Protein AF-0000000071016100 (afdb_homodimer)

Sequence (254 aa):
MTSHSASSYSYSSKSTTGGGGGGGGLSTYSYGDKDAGNSSKDKVVVKNSDMEDDMKEEATKITQEAFDQFKVEKDIAAYIKKEFDSKFGAAWHCIVGRNFGSYVTHETRNFIYMYVKQVAVLLFKSGMTSHSASSYSYSSKSTTGGGGGGGGLSTYSYGDKDAGNSSKDKVVVKNSDMEDDMKEEATKITQEAFDQFKVEKDIAAYIKKEFDSKFGAAWHCIVGRNFGSYVTHETRNFIYMYVKQVAVLLFKSG

Foldseek 3Di:
DDPDLPPPPPPPPVPPDDDDDDPDDPDDPPPPPPPDPPPPQQAKFWDDFQADPVVVVVLRVQLSVLVVVDDDQSSSQVSSQVVCCVPPNHAKGKGKAQDDDDDDDAPGNFWTWIDRRRMIMTMGGDD/DDPDLPPPPPPPPPPPDDDDDDPDPPDDPPPPPPPDPPPPQQAKFWDDFQADPVVVVVLRVQLSVLVVVDDDQSSSQVSSQVVCCVPPNHAKGKGKAQDDDDDDDADGNFWTWIDRVRMIMTMGGDD

Secondary structure (DSSP, 8-state):
-EEE--------------------------------S----PPEEEEEE-S-HHHHHHHHHHHHHHHHH--SHHHHHHHHHHHHHHHH-S-EEEEEEEEEEEEEEE-TT-EEEEEETTEEEEEEE--/-EEE--------------------------------S----PPEEEEEE---HHHHHHHHHHHHHHHHH--SHHHHHHHHHHHHHHHH-S-EEEEEEEEEEEEEEE-TT-EEEEEETTEEEEEEE--

Solvent-accessible surface area (backbone atoms only — not comparable to full-atom values): 13859 Å² total; per-residue (Å²): 117,42,69,40,63,49,46,53,62,72,74,71,68,81,68,76,82,77,82,68,69,35,59,72,62,83,74,68,84,70,81,62,78,78,71,72,88,69,83,69,74,74,58,74,44,80,76,46,69,56,39,51,69,70,58,45,53,49,51,49,50,46,48,50,52,25,62,74,74,40,84,51,40,31,57,28,12,39,48,43,24,51,53,42,25,70,74,71,45,75,43,34,31,16,39,17,29,69,34,53,12,22,16,35,43,23,35,78,53,33,35,39,33,33,26,46,77,77,34,35,36,39,39,32,27,28,108,118,42,69,40,63,50,48,52,62,72,77,72,69,82,69,79,80,87,82,85,71,53,59,70,42,84,67,67,83,68,81,61,77,77,71,74,87,71,83,68,73,74,59,73,43,79,76,47,68,56,39,50,70,71,59,44,52,49,51,50,52,45,48,50,53,25,61,73,72,39,84,52,41,32,56,28,13,39,50,45,24,52,52,42,25,70,76,72,45,75,43,34,30,17,39,18,30,70,33,50,12,21,17,36,43,23,35,80,54,33,35,39,32,32,26,45,77,77,34,34,37,41,39,34,26,28,108

InterPro domains:
  IPR001372 Dynein light chain, type 1/2 [PF01221] (43-126)
  IPR001372 Dynein light chain, type 1/2 [PTHR11886] (41-126)
  IPR001372 Dynein light chain, type 1/2 [SM01375] (39-126)
  IPR019763 Dynein light chain, type 1/2, conserved site [PS01239] (93-107)
  IPR037177 Dynein light chain superfamily [G3DSA:3.30.740.10] (39-127)
  IPR037177 Dynein light chain superfamily [SSF54648] (40-127)

Organism: Stichopus japonicus (NCBI:txid307972)

pLDDT: mean 74.5, std 31.64, range [17.66, 98.88]

Structure (mmCIF, N/CA/C/O backbone):
data_AF-0000000071016100-model_v1
#
loop_
_entity.id
_entity.type
_entity.pdbx_description
1 polymer 'Dynein light chain'
#
loop_
_atom_site.group_PDB
_atom_site.id
_atom_site.type_symbol
_atom_site.label_atom_id
_atom_site.label_alt_id
_atom_site.label_comp_id
_atom_site.label_asym_id
_atom_site.label_entity_id
_atom_site.label_seq_id
_atom_site.pdbx_PDB_ins_code
_atom_site.Cartn_x
_atom_site.Cartn_y
_atom_site.Cartn_z
_atom_site.occupancy
_atom_site.B_iso_or_equiv
_atom_site.auth_seq_id
_atom_site.auth_comp_id
_atom_site.auth_asym_id
_atom_site.auth_atom_id
_atom_site.pdbx_PDB_model_num
ATOM 1 N N . MET A 1 1 ? 13.195 4.359 -11.727 1 42.44 1 MET A N 1
ATOM 2 C CA . MET A 1 1 ? 12.164 4.367 -10.695 1 42.44 1 MET A CA 1
ATOM 3 C C . MET A 1 1 ? 10.828 4.832 -11.266 1 42.44 1 MET A C 1
ATOM 5 O O . MET A 1 1 ? 10.742 5.902 -11.867 1 42.44 1 MET A O 1
ATOM 9 N N . THR A 1 2 ? 10.008 3.895 -11.828 1 45.25 2 THR A N 1
ATOM 10 C CA . THR A 1 2 ? 8.758 4.277 -12.477 1 45.25 2 THR A CA 1
ATOM 11 C C . THR A 1 2 ? 7.656 4.508 -11.445 1 45.25 2 THR A C 1
ATOM 13 O O . THR A 1 2 ? 7.531 3.746 -10.484 1 45.25 2 THR A O 1
ATOM 16 N N . SER A 1 3 ? 7.352 5.812 -11.211 1 41.34 3 SER A N 1
ATOM 17 C CA . SER A 1 3 ? 6.203 6.105 -10.359 1 41.34 3 SER A CA 1
ATOM 18 C C . SER A 1 3 ? 4.918 5.516 -10.938 1 41.34 3 SER A C 1
ATOM 20 O O . SER A 1 3 ? 4.66 5.641 -12.133 1 41.34 3 SER A O 1
ATOM 22 N N . HIS A 1 4 ? 4.551 4.43 -10.602 1 43.91 4 HIS A N 1
ATOM 23 C CA . HIS A 1 4 ? 3.266 3.908 -11.055 1 43.91 4 HIS A CA 1
ATOM 24 C C . HIS A 1 4 ? 2.168 4.176 -10.031 1 43.91 4 HIS A C 1
ATOM 26 O O . HIS A 1 4 ? 2.369 3.969 -8.836 1 43.91 4 HIS A O 1
ATOM 32 N N . SER A 1 5 ? 1.361 5.102 -10.336 1 37.22 5 SER A N 1
ATOM 33 C CA . SER A 1 5 ? 0.112 5.156 -9.586 1 37.22 5 SER A CA 1
ATOM 34 C C . SER A 1 5 ? -0.667 3.852 -9.711 1 37.22 5 SER A C 1
ATOM 36 O O . SER A 1 5 ? -0.812 3.312 -10.812 1 37.22 5 SER A O 1
ATOM 38 N N . ALA A 1 6 ? -0.312 2.91 -9.109 1 35.72 6 ALA A N 1
ATOM 39 C CA . ALA A 1 6 ? -1.265 1.808 -9.227 1 35.72 6 ALA A CA 1
ATOM 40 C C . ALA A 1 6 ? -2.562 2.127 -8.492 1 35.72 6 ALA A C 1
ATOM 42 O O . ALA A 1 6 ? -2.539 2.617 -7.359 1 35.72 6 ALA A O 1
ATOM 43 N N . SER A 1 7 ? -3.246 2.869 -9.086 1 34.81 7 SER A N 1
ATOM 44 C CA . SER A 1 7 ? -4.574 3.055 -8.508 1 34.81 7 SER A CA 1
ATOM 45 C C . SER A 1 7 ? -5.359 1.747 -8.5 1 34.81 7 SER A C 1
ATOM 47 O O . SER A 1 7 ? -5.395 1.03 -9.5 1 34.81 7 SER A O 1
ATOM 49 N N . SER A 1 8 ? -5.105 0.943 -7.633 1 36.41 8 SER A N 1
ATOM 50 C CA . SER A 1 8 ? -6.176 -0.049 -7.66 1 36.41 8 SER A CA 1
ATOM 51 C C . SER A 1 8 ? -7.527 0.601 -7.941 1 36.41 8 SER A C 1
ATOM 53 O O . SER A 1 8 ? -7.938 1.522 -7.234 1 36.41 8 SER A O 1
ATOM 55 N N . TYR A 1 9 ? -7.719 0.94 -9.156 1 32.5 9 TYR A N 1
ATOM 56 C CA . TYR A 1 9 ? -9.109 1.165 -9.539 1 32.5 9 TYR A CA 1
ATOM 57 C C . TYR A 1 9 ? -10.023 0.108 -8.93 1 32.5 9 TYR A C 1
ATOM 59 O O . TYR A 1 9 ? -9.633 -1.057 -8.805 1 32.5 9 TYR A O 1
ATOM 67 N N . SER A 1 10 ? -10.844 0.344 -7.938 1 33.75 10 SER A N 1
ATOM 68 C CA . SER A 1 10 ? -12.109 -0.382 -7.977 1 33.75 10 SER A CA 1
ATOM 69 C C . SER A 1 10 ? -12.469 -0.788 -9.398 1 33.75 10 SER A C 1
ATOM 71 O O . SER A 1 10 ? -12.531 0.058 -10.297 1 33.75 10 SER A O 1
ATOM 73 N N . TYR A 1 11 ? -12.078 -1.872 -9.898 1 27.34 11 TYR A N 1
ATOM 74 C CA . TYR A 1 11 ? -12.992 -2.359 -10.93 1 27.34 11 TYR A CA 1
ATOM 75 C C . TYR A 1 11 ? -14.43 -1.949 -10.625 1 27.34 11 TYR A C 1
ATOM 77 O O . TYR A 1 11 ? -14.984 -2.338 -9.594 1 27.34 11 TYR A O 1
ATOM 85 N N . SER A 1 12 ? -14.836 -0.785 -10.867 1 25.92 12 SER A N 1
ATOM 86 C CA . SER A 1 12 ? -16.25 -0.594 -11.141 1 25.92 12 SER A CA 1
ATOM 87 C C . SER A 1 12 ? -16.797 -1.689 -12.055 1 25.92 12 SER A C 1
ATOM 89 O O . SER A 1 12 ? -16.453 -1.743 -13.234 1 25.92 12 SER A O 1
ATOM 91 N N . SER A 1 13 ? -16.656 -2.906 -11.781 1 21.19 13 SER A N 1
ATOM 92 C CA . SER A 1 13 ? -17.75 -3.611 -12.445 1 21.19 13 SER A CA 1
ATOM 93 C C . SER A 1 13 ? -19.078 -2.902 -12.219 1 21.19 13 SER A C 1
ATOM 95 O O . SER A 1 13 ? -19.484 -2.67 -11.078 1 21.19 13 SER A O 1
ATOM 97 N N . LYS A 1 14 ? -19.516 -2.129 -13.281 1 24.36 14 LYS A N 1
ATOM 98 C CA . LYS A 1 14 ? -20.938 -1.839 -13.422 1 24.36 14 LYS A CA 1
ATOM 99 C C . LYS A 1 14 ? -21.781 -3.078 -13.141 1 24.36 14 LYS A C 1
ATOM 101 O O . LYS A 1 14 ? -21.812 -4.012 -13.945 1 24.36 14 LYS A O 1
ATOM 106 N N . SER A 1 15 ? -21.766 -3.742 -12.008 1 21.06 15 SER A N 1
ATOM 107 C CA . SER A 1 15 ? -22.938 -4.574 -11.719 1 21.06 15 SER A CA 1
ATOM 108 C C . SER A 1 15 ? -24.234 -3.789 -11.898 1 21.06 15 SER A C 1
ATOM 110 O O . SER A 1 15 ? -24.391 -2.709 -11.328 1 21.06 15 SER A O 1
ATOM 112 N N . THR A 1 16 ? -24.922 -3.945 -13.016 1 20.95 16 THR A N 1
ATOM 113 C CA . THR A 1 16 ? -26.359 -3.674 -13.195 1 20.95 16 THR A CA 1
ATOM 114 C C . THR A 1 16 ? -27.172 -4.316 -12.078 1 20.95 16 THR A C 1
ATOM 116 O O . THR A 1 16 ? -28.391 -4.223 -12.07 1 20.95 16 THR A O 1
ATOM 119 N N . THR A 1 17 ? -26.656 -5.324 -11.305 1 19.14 17 THR A N 1
ATOM 120 C CA . THR A 1 17 ? -27.797 -6.039 -10.742 1 19.14 17 THR A CA 1
ATOM 121 C C . THR A 1 17 ? -28.562 -5.152 -9.766 1 19.14 17 THR A C 1
ATOM 123 O O . THR A 1 17 ? -28 -4.223 -9.188 1 19.14 17 THR A O 1
ATOM 126 N N . GLY A 1 18 ? -29.953 -5.133 -9.82 1 17.88 18 GLY A N 1
ATOM 127 C CA . GLY A 1 18 ? -31.172 -4.688 -9.172 1 17.88 18 GLY A CA 1
ATOM 128 C C . GLY A 1 18 ? -31.172 -4.922 -7.668 1 17.88 18 GLY A C 1
ATOM 129 O O . GLY A 1 18 ? -31.469 -4.016 -6.891 1 17.88 18 GLY A O 1
ATOM 130 N N . GLY A 1 19 ? -31.438 -6.184 -7.199 1 17.73 19 GLY A N 1
ATOM 131 C CA . GLY A 1 19 ? -32.469 -6.336 -6.176 1 17.73 19 GLY A CA 1
ATOM 132 C C . GLY A 1 19 ? -31.984 -5.938 -4.793 1 17.73 19 GLY A C 1
ATOM 133 O O . GLY A 1 19 ? -30.797 -5.777 -4.562 1 17.73 19 GLY A O 1
ATOM 134 N N . GLY A 1 20 ? -32.875 -5.863 -3.668 1 18.66 20 GLY A N 1
ATOM 135 C CA . GLY A 1 20 ? -33.344 -5.262 -2.432 1 18.66 20 GLY A CA 1
ATOM 136 C C . GLY A 1 20 ? -32.594 -5.754 -1.204 1 18.66 20 GLY A C 1
ATOM 137 O O . GLY A 1 20 ? -32.719 -5.176 -0.123 1 18.66 20 GLY A O 1
ATOM 138 N N . GLY A 1 21 ? -32.156 -7 -1.12 1 18.39 21 GLY A N 1
ATOM 139 C CA . GLY A 1 21 ? -32.5 -7.457 0.222 1 18.39 21 GLY A CA 1
ATOM 140 C C . GLY A 1 21 ? -31.609 -6.84 1.291 1 18.39 21 GLY A C 1
ATOM 141 O O . GLY A 1 21 ? -30.547 -6.312 0.99 1 18.39 21 GLY A O 1
ATOM 142 N N . GLY A 1 22 ? -32.062 -6.59 2.553 1 19.23 22 GLY A N 1
ATOM 143 C CA . GLY A 1 22 ? -31.969 -5.906 3.834 1 19.23 22 GLY A CA 1
ATOM 144 C C . GLY A 1 22 ? -30.766 -6.355 4.656 1 19.23 22 GLY A C 1
ATOM 145 O O . GLY A 1 22 ? -30.656 -6.023 5.84 1 19.23 22 GLY A O 1
ATOM 146 N N . GLY A 1 23 ? -29.906 -7.238 4.125 1 19.22 23 GLY A N 1
ATOM 147 C CA . GLY A 1 23 ? -29.188 -7.871 5.215 1 19.22 23 GLY A CA 1
ATOM 148 C C . GLY A 1 23 ? -28.422 -6.883 6.07 1 19.22 23 GLY A C 1
ATOM 149 O O . GLY A 1 23 ? -28.172 -5.75 5.656 1 19.22 23 GLY A O 1
ATOM 150 N N . GLY A 1 24 ? -28.406 -7.18 7.371 1 19.2 24 GLY A N 1
ATOM 151 C CA . GLY A 1 24 ? -27.969 -6.512 8.586 1 19.2 24 GLY A CA 1
ATOM 152 C C . GLY A 1 24 ? -26.516 -6.094 8.555 1 19.2 24 GLY A C 1
ATOM 153 O O . GLY A 1 24 ? -25.641 -6.891 8.211 1 19.2 24 GLY A O 1
ATOM 154 N N . GLY A 1 25 ? -26.266 -4.941 8.039 1 20.44 25 GLY A N 1
ATOM 155 C CA . GLY A 1 25 ? -25.188 -4.023 7.695 1 20.44 25 GLY A CA 1
ATOM 156 C C . GLY A 1 25 ? -24.156 -3.861 8.805 1 20.44 25 GLY A C 1
ATOM 157 O O . GLY A 1 25 ? -24.531 -3.736 9.977 1 20.44 25 GLY A O 1
ATOM 158 N N . LEU A 1 26 ? -23.094 -4.66 8.789 1 21.66 26 LEU A N 1
ATOM 159 C CA . LEU A 1 26 ? -21.922 -4.391 9.633 1 21.66 26 LEU A CA 1
ATOM 160 C C . LEU A 1 26 ? -21.734 -2.891 9.82 1 21.66 26 LEU A C 1
ATOM 162 O O . LEU A 1 26 ? -21.562 -2.154 8.844 1 21.66 26 LEU A O 1
ATOM 166 N N . SER A 1 27 ? -22.391 -2.258 10.797 1 20.7 27 SER A N 1
ATOM 167 C CA . SER A 1 27 ? -22.641 -0.877 11.203 1 20.7 27 SER A CA 1
ATOM 168 C C . SER A 1 27 ? -21.344 -0.06 11.18 1 20.7 27 SER A C 1
ATOM 170 O O . SER A 1 27 ? -20.328 -0.489 11.719 1 20.7 27 SER A O 1
ATOM 172 N N . THR A 1 28 ? -20.891 0.589 10.133 1 24.36 28 THR A N 1
ATOM 173 C CA . THR A 1 28 ? -20.156 1.838 10.016 1 24.36 28 THR A CA 1
ATOM 174 C C . THR A 1 28 ? -20.406 2.74 11.219 1 24.36 28 THR A C 1
ATOM 176 O O . THR A 1 28 ? -21.516 2.771 11.75 1 24.36 28 THR A O 1
ATOM 179 N N . TYR A 1 29 ? -19.375 2.855 12.195 1 24.38 29 TYR A N 1
ATOM 180 C CA . TYR A 1 29 ? -19.453 3.805 13.297 1 24.38 29 TYR A CA 1
ATOM 181 C C . TYR A 1 29 ? -20.172 5.082 12.875 1 24.38 29 TYR A C 1
ATOM 183 O O . TYR A 1 29 ? -19.859 5.656 11.828 1 24.38 29 TYR A O 1
ATOM 191 N N . SER A 1 30 ? -21.453 5.031 12.891 1 24.28 30 SER A N 1
ATOM 192 C CA . SER A 1 30 ? -22.25 6.246 12.844 1 24.28 30 SER A CA 1
ATOM 193 C C . SER A 1 30 ? -21.719 7.305 13.805 1 24.28 30 SER A C 1
ATOM 195 O O . SER A 1 30 ? -21.734 7.105 15.023 1 24.28 30 SER A O 1
ATOM 197 N N . TYR A 1 31 ? -20.656 8.023 13.43 1 25.69 31 TYR A N 1
ATOM 198 C CA . TYR A 1 31 ? -20.328 9.289 14.062 1 25.69 31 TYR A CA 1
ATOM 199 C C . TYR A 1 31 ? -21.594 10.117 14.312 1 25.69 31 TYR A C 1
ATOM 201 O O . TYR A 1 31 ? -22.219 10.617 13.367 1 25.69 31 TYR A O 1
ATOM 209 N N . GLY A 1 32 ? -22.531 9.594 15.148 1 26.09 32 GLY A N 1
ATOM 210 C CA . GLY A 1 32 ? -23.703 10.344 15.602 1 26.09 32 GLY A CA 1
ATOM 211 C C . GLY A 1 32 ? -23.375 11.773 15.992 1 26.09 32 GLY A C 1
ATOM 212 O O . GLY A 1 32 ? -24.25 12.5 16.469 1 26.09 32 GLY A O 1
ATOM 213 N N . ASP A 1 33 ? -22.266 12.039 16.594 1 26.08 33 ASP A N 1
ATOM 214 C CA . ASP A 1 33 ? -22.453 13.297 17.312 1 26.08 33 ASP A CA 1
ATOM 215 C C . ASP A 1 33 ? -22.891 14.414 16.359 1 26.08 33 ASP A C 1
ATOM 217 O O . ASP A 1 33 ? -22.297 14.594 15.297 1 26.08 33 ASP A O 1
ATOM 221 N N . LYS A 1 34 ? -24.172 14.828 16.391 1 28.14 34 LYS A N 1
ATOM 222 C CA . LYS A 1 34 ? -24.812 16.031 15.883 1 28.14 34 LYS A CA 1
ATOM 223 C C . LYS A 1 34 ? -23.938 17.266 16.078 1 28.14 34 LYS A C 1
ATOM 225 O O . LYS A 1 34 ? -24.156 18.047 17 1 28.14 34 LYS A O 1
ATOM 230 N N . ASP A 1 35 ? -22.609 17.234 16.406 1 29 35 ASP A N 1
ATOM 231 C CA . ASP A 1 35 ? -22.047 18.531 16.75 1 29 35 ASP A CA 1
ATOM 232 C C . ASP A 1 35 ? -22.406 19.578 15.695 1 29 35 ASP A C 1
ATOM 234 O O . ASP A 1 35 ? -22.578 19.25 14.523 1 29 35 ASP A O 1
ATOM 238 N N . ALA A 1 36 ? -22.906 20.781 16.016 1 31.8 36 ALA A N 1
ATOM 239 C CA . ALA A 1 36 ? -23.172 22.078 15.398 1 31.8 36 ALA A CA 1
ATOM 240 C C . ALA A 1 36 ? -22.297 22.281 14.156 1 31.8 36 ALA A C 1
ATOM 242 O O . ALA A 1 36 ? -21.25 21.656 14.016 1 31.8 36 ALA A O 1
ATOM 243 N N . GLY A 1 37 ? -22.766 23 12.992 1 35.97 37 GLY A N 1
ATOM 244 C CA . GLY A 1 37 ? -22.359 23.391 11.656 1 35.97 37 GLY A CA 1
ATOM 245 C C . GLY A 1 37 ? -20.922 23.859 11.578 1 35.97 37 GLY A C 1
ATOM 246 O O . GLY A 1 37 ? -20.531 24.547 10.625 1 35.97 37 GLY A O 1
ATOM 247 N N . ASN A 1 38 ? -20.188 24.109 12.664 1 37.66 38 ASN A N 1
ATOM 248 C CA . ASN A 1 38 ? -18.797 24.562 12.523 1 37.66 38 ASN A CA 1
ATOM 249 C C . ASN A 1 38 ? -17.969 23.578 11.734 1 37.66 38 ASN A C 1
ATOM 251 O O . ASN A 1 38 ? -17.875 22.406 12.102 1 37.66 38 ASN A O 1
ATOM 255 N N . SER A 1 39 ? -17.828 23.594 10.352 1 45.28 39 SER A N 1
ATOM 256 C CA . SER A 1 39 ? -17.125 22.797 9.352 1 45.28 39 SER A CA 1
ATOM 257 C C . SER A 1 39 ? -15.883 22.141 9.938 1 45.28 39 SER A C 1
ATOM 259 O O . SER A 1 39 ? -14.773 22.656 9.773 1 45.28 39 SER A O 1
ATOM 261 N N . SER A 1 40 ? -15.703 21.75 11.141 1 56.88 40 SER A N 1
ATOM 262 C CA . SER A 1 40 ? -14.531 21.203 11.82 1 56.88 40 SER A CA 1
ATOM 263 C C . SER A 1 40 ? -13.891 20.078 11.008 1 56.88 40 SER A C 1
ATOM 265 O O . SER A 1 40 ? -14.57 19.156 10.578 1 56.88 40 SER A O 1
ATOM 267 N N . LYS A 1 41 ? -12.781 20.453 10.297 1 78 41 LYS A N 1
ATOM 268 C CA . LYS A 1 41 ? -11.969 19.547 9.508 1 78 41 LYS A CA 1
ATOM 269 C C . LYS A 1 41 ? -11.758 18.219 10.242 1 78 41 LYS A C 1
ATOM 271 O O . LYS A 1 41 ? -11.586 18.203 11.461 1 78 41 LYS A O 1
ATOM 276 N N . ASP A 1 42 ? -12.141 17.141 9.602 1 90.25 42 ASP A N 1
ATOM 277 C CA . ASP A 1 42 ? -11.914 15.812 10.172 1 90.25 42 ASP A CA 1
ATOM 278 C C . ASP A 1 42 ? -10.484 15.672 10.688 1 90.25 42 ASP A C 1
ATOM 280 O O . ASP A 1 42 ? -9.531 16 9.984 1 90.25 42 ASP A O 1
ATOM 284 N N . LYS A 1 43 ? -10.367 15.367 11.891 1 95.81 43 LYS A N 1
ATOM 285 C CA . LYS A 1 43 ? -9.07 15.289 12.555 1 95.81 43 LYS A CA 1
ATOM 286 C C . LYS A 1 43 ? -8.25 14.117 12.023 1 95.81 43 LYS A C 1
ATOM 288 O O . LYS A 1 43 ? -8.789 13.039 11.766 1 95.81 43 LYS A O 1
ATOM 293 N N . VAL A 1 44 ? -6.938 14.328 11.891 1 98.12 44 VAL A N 1
ATOM 294 C CA . VAL A 1 44 ? -5.988 13.266 11.562 1 98.12 44 VAL A CA 1
ATOM 295 C C . VAL A 1 44 ? -5.504 12.594 12.844 1 98.12 44 VAL A C 1
ATOM 297 O O . VAL A 1 44 ? -5.07 13.266 13.781 1 98.12 44 VAL A O 1
ATOM 300 N N . VAL A 1 45 ? -5.637 11.312 12.922 1 97.31 45 VAL A N 1
ATOM 301 C CA . VAL A 1 45 ? -5.188 10.539 14.078 1 97.31 45 VAL A CA 1
ATOM 302 C C . VAL A 1 45 ? -4.016 9.648 13.68 1 97.31 45 VAL A C 1
ATOM 304 O O . VAL A 1 45 ? -4.152 8.781 12.812 1 97.31 45 VAL A O 1
ATOM 307 N N . VAL A 1 46 ? -2.908 9.805 14.367 1 96.88 46 VAL A N 1
ATOM 308 C CA . VAL A 1 46 ? -1.741 8.977 14.094 1 96.88 46 VAL A CA 1
ATOM 309 C C . VAL A 1 46 ? -1.812 7.699 14.93 1 96.88 46 VAL A C 1
ATOM 311 O O . VAL A 1 46 ? -1.847 7.75 16.156 1 96.88 46 VAL A O 1
ATOM 314 N N . LYS A 1 47 ? -1.827 6.613 14.219 1 95.69 47 LYS A N 1
ATOM 315 C CA . LYS A 1 47 ? -1.907 5.328 14.906 1 95.69 47 LYS A CA 1
ATOM 316 C C . LYS A 1 47 ? -0.517 4.75 15.164 1 95.69 47 LYS A C 1
ATOM 318 O O . LYS A 1 47 ? -0.284 4.102 16.188 1 95.69 47 LYS A O 1
ATOM 323 N N . ASN A 1 48 ? 0.404 4.824 14.25 1 93.94 48 ASN A N 1
ATOM 324 C CA . ASN A 1 48 ? 1.778 4.34 14.328 1 93.94 48 ASN A CA 1
ATOM 325 C C . ASN A 1 48 ? 2.721 5.191 13.477 1 93.94 48 ASN A C 1
ATOM 327 O O . ASN A 1 48 ? 2.367 5.598 12.367 1 93.94 48 ASN A O 1
ATOM 331 N N . SER A 1 49 ? 3.924 5.488 14.078 1 96 49 SER A N 1
ATOM 332 C CA . SER A 1 49 ? 4.926 6.254 13.344 1 96 49 SER A CA 1
ATOM 333 C C . SER A 1 49 ? 6.32 6.047 13.93 1 96 49 SER A C 1
ATOM 335 O O . SER A 1 49 ? 6.473 5.898 15.148 1 96 49 SER A O 1
ATOM 337 N N . ASP A 1 50 ? 7.32 6.008 13.047 1 93.19 50 ASP A N 1
ATOM 338 C CA . ASP A 1 50 ? 8.688 6.148 13.547 1 93.19 50 ASP A CA 1
ATOM 339 C C . ASP A 1 50 ? 9.336 7.426 13.016 1 93.19 50 ASP A C 1
ATOM 341 O O . ASP A 1 50 ? 10.562 7.57 13.062 1 93.19 50 ASP A O 1
ATOM 345 N N . MET A 1 51 ? 8.469 8.344 12.516 1 96.56 51 MET A N 1
ATOM 346 C CA . MET A 1 51 ? 8.938 9.633 12.016 1 96.56 51 MET A CA 1
ATOM 347 C C . MET A 1 51 ? 9.352 10.547 13.172 1 96.56 51 MET A C 1
ATOM 349 O O . MET A 1 51 ? 8.797 10.461 14.266 1 96.56 51 MET A O 1
ATOM 353 N N . GLU A 1 52 ? 10.273 11.352 12.891 1 97.69 52 GLU A N 1
ATOM 354 C CA . GLU A 1 52 ? 10.555 12.43 13.836 1 97.69 52 GLU A CA 1
ATOM 355 C C . GLU A 1 52 ? 9.422 13.445 13.867 1 97.69 52 GLU A C 1
ATOM 357 O O . GLU A 1 52 ? 8.633 13.531 12.93 1 97.69 52 GLU A O 1
ATOM 362 N N . ASP A 1 53 ? 9.391 14.289 14.906 1 97.38 53 ASP A N 1
ATOM 363 C CA . ASP A 1 53 ? 8.258 15.156 15.188 1 97.38 53 ASP A CA 1
ATOM 364 C C . ASP A 1 53 ? 8.008 16.125 14.031 1 97.38 53 ASP A C 1
ATOM 366 O O . ASP A 1 53 ? 6.859 16.359 13.641 1 97.38 53 ASP A O 1
ATOM 370 N N . ASP A 1 54 ? 8.992 16.703 13.547 1 97.75 54 ASP A N 1
ATOM 371 C CA . ASP A 1 54 ? 8.82 17.672 12.477 1 97.75 54 ASP A CA 1
ATOM 372 C C . ASP A 1 54 ? 8.195 17.031 11.242 1 97.75 54 ASP A C 1
ATOM 374 O O . ASP A 1 54 ? 7.293 17.594 10.625 1 97.75 54 ASP A O 1
ATOM 378 N N . MET A 1 55 ? 8.703 15.867 10.836 1 98.44 55 MET A N 1
ATOM 379 C CA . MET A 1 55 ? 8.164 15.172 9.672 1 98.44 55 MET A CA 1
ATOM 380 C C . MET A 1 55 ? 6.734 14.703 9.938 1 98.44 55 MET A C 1
ATOM 382 O O . MET A 1 55 ? 5.879 14.766 9.055 1 98.44 55 MET A O 1
ATOM 386 N N . LYS A 1 56 ? 6.512 14.289 11.109 1 98.31 56 LYS A N 1
ATOM 387 C CA . LYS A 1 56 ? 5.18 13.844 11.516 1 98.31 56 LYS A CA 1
ATOM 388 C C . LYS A 1 56 ? 4.172 14.984 11.414 1 98.31 56 LYS A C 1
ATOM 390 O O . LYS A 1 56 ? 3.049 14.789 10.945 1 98.31 56 LYS A O 1
ATOM 395 N N . GLU A 1 57 ? 4.543 16.109 11.883 1 98.5 57 GLU A N 1
ATOM 396 C CA . GLU A 1 57 ? 3.676 17.281 11.789 1 98.5 57 GLU A CA 1
ATOM 397 C C . GLU A 1 57 ? 3.369 17.625 10.328 1 98.5 57 GLU A C 1
ATOM 399 O O . GLU A 1 57 ? 2.229 17.953 9.992 1 98.5 57 GLU A O 1
ATOM 404 N N . GLU A 1 58 ? 4.418 17.562 9.523 1 98.69 58 GLU A N 1
ATOM 405 C CA . GLU A 1 58 ? 4.211 17.812 8.102 1 98.69 58 GLU A CA 1
ATOM 406 C C . GLU A 1 58 ? 3.289 16.766 7.484 1 98.69 58 GLU A C 1
ATOM 408 O O . GLU A 1 58 ? 2.428 17.094 6.668 1 98.69 58 GLU A O 1
ATOM 413 N N . ALA A 1 59 ? 3.439 15.492 7.836 1 98.81 59 ALA A N 1
ATOM 414 C CA . ALA A 1 59 ? 2.582 14.43 7.328 1 98.81 59 ALA A CA 1
ATOM 415 C C . ALA A 1 59 ? 1.12 14.68 7.691 1 98.81 59 ALA A C 1
ATOM 417 O O . ALA A 1 59 ? 0.229 14.508 6.855 1 98.81 59 ALA A O 1
ATOM 418 N N . THR A 1 60 ? 0.917 15.07 8.891 1 98.75 60 THR A N 1
ATOM 419 C CA . THR A 1 60 ? -0.436 15.344 9.359 1 98.75 60 THR A CA 1
ATOM 420 C C . THR A 1 60 ? -1.047 16.516 8.609 1 98.75 60 THR A C 1
ATOM 422 O O . THR A 1 60 ? -2.195 16.453 8.164 1 98.75 60 THR A O 1
ATOM 425 N N . LYS A 1 61 ? -0.291 17.516 8.453 1 98.56 61 LYS A N 1
ATOM 426 C CA . LYS A 1 61 ? -0.765 18.703 7.738 1 98.56 61 LYS A CA 1
ATOM 427 C C . LYS A 1 61 ? -1.091 18.375 6.285 1 98.56 61 LYS A C 1
ATOM 429 O O . LYS A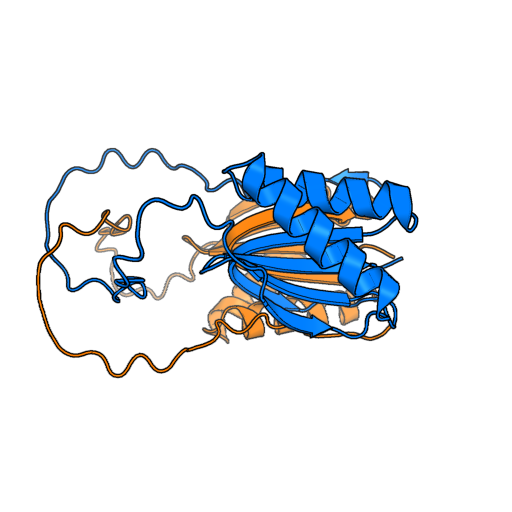 1 61 ? -2.156 18.734 5.785 1 98.56 61 LYS A O 1
ATOM 434 N N . ILE A 1 62 ? -0.218 17.719 5.605 1 98.81 62 ILE A N 1
ATOM 435 C CA . ILE A 1 62 ? -0.38 17.391 4.191 1 98.81 62 ILE A CA 1
ATOM 436 C C . ILE A 1 62 ? -1.566 16.453 4.016 1 98.81 62 ILE A C 1
ATOM 438 O O . ILE A 1 62 ? -2.309 16.547 3.037 1 98.81 62 ILE A O 1
ATOM 442 N N . THR A 1 63 ? -1.739 15.555 4.934 1 98.81 63 THR A N 1
ATOM 443 C CA . THR A 1 63 ? -2.889 14.656 4.898 1 98.81 63 THR A CA 1
ATOM 444 C C . THR A 1 63 ? -4.191 15.438 5.027 1 98.81 63 THR A C 1
ATOM 446 O O . THR A 1 63 ? -5.141 15.203 4.281 1 98.81 63 THR A O 1
ATOM 449 N N . GLN A 1 64 ? -4.211 16.375 5.957 1 98.69 64 GLN A N 1
ATOM 450 C CA . GLN A 1 64 ? -5.402 17.203 6.109 1 98.69 64 GLN A CA 1
ATOM 451 C C . GLN A 1 64 ? -5.711 17.953 4.824 1 98.69 64 GLN A C 1
ATOM 453 O O . GLN A 1 64 ? -6.867 18.016 4.391 1 98.69 64 GLN A O 1
ATOM 458 N N . GLU A 1 65 ? -4.711 18.5 4.234 1 98.62 65 GLU A N 1
ATOM 459 C CA . GLU A 1 65 ? -4.871 19.219 2.975 1 98.62 65 GLU A CA 1
ATOM 460 C C . GLU A 1 65 ? -5.418 18.312 1.881 1 98.62 65 GLU A C 1
ATOM 462 O O . GLU A 1 65 ? -6.285 18.703 1.105 1 98.62 65 GLU A O 1
ATOM 467 N N . ALA A 1 66 ? -4.926 17.156 1.803 1 98.62 66 ALA A N 1
ATOM 468 C CA . ALA A 1 66 ? -5.355 16.203 0.783 1 98.62 66 ALA A CA 1
ATOM 469 C C . ALA A 1 66 ? -6.84 15.883 0.926 1 98.62 66 ALA A C 1
ATOM 471 O O . ALA A 1 66 ? -7.578 15.875 -0.061 1 98.62 66 ALA A O 1
ATO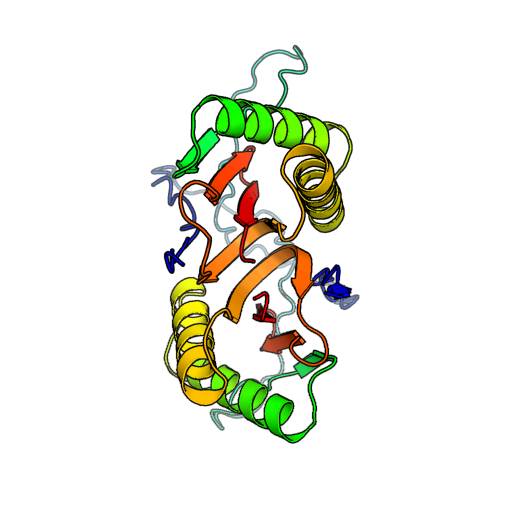M 472 N N . PHE A 1 67 ? -7.258 15.609 2.131 1 97.94 67 PHE A N 1
ATOM 473 C CA . PHE A 1 67 ? -8.641 15.227 2.371 1 97.94 67 PHE A CA 1
ATOM 474 C C . PHE A 1 67 ? -9.57 16.422 2.15 1 97.94 67 PHE A C 1
ATOM 476 O O . PHE A 1 67 ? -10.758 16.234 1.868 1 97.94 67 PHE A O 1
ATOM 483 N N . ASP A 1 68 ? -9.062 17.641 2.277 1 97.69 68 ASP A N 1
ATOM 484 C CA . ASP A 1 68 ? -9.852 18.828 1.993 1 97.69 68 ASP A CA 1
ATOM 485 C C . ASP A 1 68 ? -10.023 19.031 0.489 1 97.69 68 ASP A C 1
ATOM 487 O O . ASP A 1 68 ? -11.039 19.578 0.039 1 97.69 68 ASP A O 1
ATOM 491 N N . GLN A 1 69 ? -9.094 18.562 -0.231 1 98.06 69 GLN A N 1
ATOM 492 C CA . GLN A 1 69 ? -9.047 18.891 -1.651 1 98.06 69 GLN A CA 1
ATOM 493 C C . GLN A 1 69 ? -9.609 17.75 -2.5 1 98.06 69 GLN A C 1
ATOM 495 O O . GLN A 1 69 ? -10.117 17.984 -3.6 1 98.06 69 GLN A O 1
ATOM 500 N N . PHE A 1 70 ? -9.516 16.516 -2.031 1 97.44 70 PHE A N 1
ATOM 501 C CA . PHE A 1 70 ? -9.859 15.375 -2.871 1 97.44 70 PHE A CA 1
ATOM 502 C C . PHE A 1 70 ? -10.82 14.445 -2.15 1 97.44 70 PHE A C 1
ATOM 504 O O . PHE A 1 70 ? -10.82 14.367 -0.919 1 97.44 70 PHE A O 1
ATOM 511 N N . LYS A 1 71 ? -11.547 13.656 -2.934 1 95.75 71 LYS A N 1
ATOM 512 C CA . LYS A 1 71 ? -12.508 12.695 -2.379 1 95.75 71 LYS A CA 1
ATOM 513 C C . LYS A 1 71 ? -12.078 11.258 -2.674 1 95.75 71 LYS A C 1
ATOM 515 O O . LYS A 1 71 ? -12.281 10.367 -1.85 1 95.75 71 LYS A O 1
ATOM 520 N N . VAL A 1 72 ? -11.531 11.117 -3.785 1 95.06 72 VAL A N 1
ATOM 521 C CA . VAL A 1 72 ? -11.172 9.781 -4.238 1 95.06 72 VAL A CA 1
ATOM 522 C C . VAL A 1 72 ? -9.844 9.359 -3.605 1 95.06 72 VAL A C 1
ATOM 524 O O . VAL A 1 72 ? -8.875 10.117 -3.631 1 95.06 72 VAL A O 1
ATOM 527 N N . GLU A 1 73 ? -9.836 8.188 -3.074 1 94.81 73 GLU A N 1
ATOM 528 C CA . GLU A 1 73 ? -8.688 7.695 -2.309 1 94.81 73 GLU A CA 1
ATOM 529 C C . GLU A 1 73 ? -7.41 7.75 -3.135 1 94.81 73 GLU A C 1
ATOM 531 O O . GLU A 1 73 ? -6.363 8.18 -2.643 1 94.81 73 GLU A O 1
ATOM 536 N N . LYS A 1 74 ? -7.414 7.402 -4.379 1 96.44 74 LYS A N 1
ATOM 537 C CA . LYS A 1 74 ? -6.219 7.406 -5.219 1 96.44 74 LYS A CA 1
ATOM 538 C C . LYS A 1 74 ? -5.664 8.82 -5.379 1 96.44 74 LYS A C 1
ATOM 540 O O . LYS A 1 74 ? -4.449 9.016 -5.414 1 96.44 74 LYS A O 1
ATOM 545 N N . ASP A 1 75 ? -6.508 9.742 -5.469 1 96.62 75 ASP A N 1
ATOM 546 C CA . ASP A 1 75 ? -6.078 11.133 -5.625 1 96.62 75 ASP A CA 1
ATOM 547 C C . ASP A 1 75 ? -5.484 11.672 -4.328 1 96.62 75 ASP A C 1
ATOM 549 O O . ASP A 1 75 ? -4.527 12.445 -4.352 1 96.62 75 ASP A O 1
ATOM 553 N N . ILE A 1 76 ? -6.082 11.273 -3.262 1 97.88 76 ILE A N 1
ATOM 554 C CA . ILE A 1 76 ? -5.531 11.641 -1.96 1 97.88 76 ILE A CA 1
ATOM 555 C C . ILE A 1 76 ? -4.125 11.07 -1.814 1 97.88 76 ILE A C 1
ATOM 557 O O . ILE A 1 76 ? -3.189 11.781 -1.452 1 97.88 76 ILE A O 1
ATOM 561 N N . ALA A 1 77 ? -4.016 9.844 -2.154 1 97.38 77 ALA A N 1
ATOM 562 C CA . ALA A 1 77 ? -2.717 9.172 -2.082 1 97.38 77 ALA A CA 1
ATOM 563 C C . ALA A 1 77 ? -1.696 9.867 -2.982 1 97.38 77 ALA A C 1
ATOM 565 O O . ALA A 1 77 ? -0.549 10.078 -2.582 1 97.38 77 ALA A O 1
ATOM 566 N N . ALA A 1 78 ? -2.127 10.242 -4.133 1 96.88 78 ALA A N 1
ATOM 567 C CA . ALA A 1 78 ? -1.232 10.891 -5.09 1 96.88 78 ALA A CA 1
ATOM 568 C C . ALA A 1 78 ? -0.726 12.227 -4.547 1 96.88 78 ALA A C 1
ATOM 570 O O . ALA A 1 78 ? 0.468 12.523 -4.633 1 96.88 78 ALA A O 1
ATOM 571 N N . TYR A 1 79 ? -1.582 12.953 -4.008 1 97.94 79 TYR A N 1
ATOM 572 C CA . TYR A 1 79 ? -1.207 14.258 -3.482 1 97.94 79 TYR A CA 1
ATOM 573 C C . TYR A 1 79 ? -0.185 14.125 -2.359 1 97.94 79 TYR A C 1
ATOM 575 O O . TYR A 1 79 ? 0.851 14.797 -2.371 1 97.94 79 TYR A O 1
ATOM 583 N N . ILE A 1 80 ? -0.467 13.234 -1.407 1 98.5 80 ILE A N 1
ATOM 584 C CA . ILE A 1 80 ? 0.403 13.055 -0.249 1 98.5 80 ILE A CA 1
ATOM 585 C C . ILE A 1 80 ? 1.774 12.562 -0.705 1 98.5 80 ILE A C 1
ATOM 587 O O . ILE A 1 80 ? 2.803 13.094 -0.278 1 98.5 80 ILE A O 1
ATOM 591 N N . LYS A 1 81 ? 1.713 11.602 -1.507 1 96.88 81 LYS A N 1
ATOM 592 C CA . LYS A 1 81 ? 2.963 11.023 -1.988 1 96.88 81 LYS A CA 1
ATOM 593 C C . LYS A 1 81 ? 3.805 12.062 -2.725 1 96.88 81 LYS A C 1
ATOM 595 O O . LYS A 1 81 ? 5.016 12.148 -2.51 1 96.88 81 LYS A O 1
ATOM 600 N N . LYS A 1 82 ? 3.258 12.828 -3.588 1 97.44 82 LYS A N 1
ATOM 601 C CA . LYS A 1 82 ? 3.975 13.828 -4.371 1 97.44 82 LYS A CA 1
ATOM 602 C C . LYS A 1 82 ? 4.531 14.93 -3.479 1 97.44 82 LYS A C 1
ATOM 604 O O . LYS A 1 82 ? 5.66 15.383 -3.67 1 97.44 82 LYS A O 1
ATOM 609 N N . GLU A 1 83 ? 3.742 15.375 -2.535 1 98.62 83 GLU A N 1
ATOM 610 C CA . GLU A 1 83 ? 4.23 16.375 -1.596 1 98.62 83 GLU A CA 1
ATOM 611 C C . GLU A 1 83 ? 5.445 15.875 -0.826 1 98.62 83 GLU A C 1
ATOM 613 O O . GLU A 1 83 ? 6.422 16.609 -0.645 1 98.62 83 GLU A O 1
ATOM 618 N N . PHE A 1 84 ? 5.402 14.641 -0.432 1 98.25 84 PHE A N 1
ATOM 619 C CA . PHE A 1 84 ? 6.512 14.109 0.349 1 98.25 84 PHE A CA 1
ATOM 620 C C . PHE A 1 84 ? 7.73 13.867 -0.534 1 98.25 84 PHE A C 1
ATOM 622 O O . PHE A 1 84 ? 8.867 14.062 -0.099 1 98.25 84 PHE A O 1
ATOM 629 N N . ASP A 1 85 ? 7.465 13.438 -1.688 1 96.31 85 ASP A N 1
ATOM 630 C CA . ASP A 1 85 ? 8.586 13.359 -2.615 1 96.31 85 ASP A CA 1
ATOM 631 C C . ASP A 1 85 ? 9.266 14.727 -2.77 1 96.31 85 ASP A C 1
ATOM 633 O O . ASP A 1 85 ? 10.492 14.812 -2.801 1 96.31 85 ASP A O 1
ATOM 637 N N . SER A 1 86 ? 8.492 15.68 -2.879 1 98 86 SER A N 1
ATOM 638 C CA . SER A 1 86 ? 9.008 17.031 -3.111 1 98 86 SER A CA 1
ATOM 639 C C . SER A 1 86 ? 9.727 17.562 -1.882 1 98 86 SER A C 1
ATOM 641 O O . SER A 1 86 ? 10.812 18.141 -1.996 1 98 86 SER A O 1
ATOM 643 N N . LYS A 1 87 ? 9.266 17.312 -0.721 1 98 87 LYS A N 1
ATOM 644 C CA . LYS A 1 87 ? 9.766 17.938 0.498 1 98 87 LYS A CA 1
ATOM 645 C C . LYS A 1 87 ? 10.875 17.094 1.134 1 98 87 LYS A C 1
ATOM 647 O O . LYS A 1 87 ? 11.789 17.641 1.759 1 98 87 LYS A O 1
ATOM 652 N N . PHE A 1 88 ? 10.75 15.805 1 1 96.88 88 PHE A N 1
ATOM 653 C CA . PHE A 1 88 ? 11.641 14.953 1.779 1 96.88 88 PHE A CA 1
ATOM 654 C C . PHE A 1 88 ? 12.406 14 0.872 1 96.88 88 PHE A C 1
ATOM 656 O O . PHE A 1 88 ? 12.953 12.992 1.338 1 96.88 88 PHE A O 1
ATOM 663 N N . GLY A 1 89 ? 12.438 14.227 -0.402 1 95.19 89 GLY A N 1
ATOM 664 C CA . GLY A 1 89 ? 13.164 13.375 -1.331 1 95.19 89 GLY A CA 1
ATOM 665 C C . GLY A 1 89 ? 12.336 12.227 -1.862 1 95.19 89 GLY A C 1
ATOM 666 O O . GLY A 1 89 ? 11.367 11.805 -1.229 1 95.19 89 GLY A O 1
ATOM 667 N N . ALA A 1 90 ? 12.695 11.602 -2.877 1 91.81 90 ALA A N 1
ATOM 668 C CA . ALA A 1 90 ? 11.914 10.648 -3.652 1 91.81 90 ALA A CA 1
ATOM 669 C C . ALA A 1 90 ? 11.781 9.32 -2.914 1 91.81 90 ALA A C 1
ATOM 671 O O . ALA A 1 90 ? 12.383 9.133 -1.854 1 91.81 90 ALA A O 1
ATOM 672 N N . ALA A 1 91 ? 10.883 8.414 -3.453 1 91.56 91 ALA A N 1
ATOM 673 C CA . ALA A 1 91 ? 10.703 7.012 -3.084 1 91.56 91 ALA A CA 1
ATOM 674 C C . ALA A 1 91 ? 9.711 6.871 -1.937 1 91.56 91 ALA A C 1
ATOM 676 O O . ALA A 1 91 ? 9.875 6.02 -1.061 1 91.56 91 ALA A O 1
ATOM 677 N N . TRP A 1 92 ? 8.805 7.754 -1.891 1 95.69 92 TRP A N 1
ATOM 678 C CA . TRP A 1 92 ? 7.68 7.578 -0.978 1 95.69 92 TRP A CA 1
ATOM 679 C C . TRP A 1 92 ? 6.555 6.793 -1.646 1 95.69 92 TRP A C 1
ATOM 681 O O . TRP A 1 92 ? 6.426 6.801 -2.871 1 95.69 92 TRP A O 1
ATOM 691 N N . HIS A 1 93 ? 5.727 6.121 -0.888 1 94.19 93 HIS A N 1
ATOM 692 C CA . HIS A 1 93 ? 4.535 5.375 -1.271 1 94.19 93 HIS A CA 1
ATOM 693 C C . HIS A 1 93 ? 3.365 5.691 -0.345 1 94.19 93 HIS A C 1
ATOM 695 O O . HIS A 1 93 ? 3.549 5.832 0.866 1 94.19 93 HIS A O 1
ATOM 701 N N . CYS A 1 94 ? 2.205 5.832 -0.921 1 96.44 94 CYS A N 1
ATOM 702 C CA . CYS A 1 94 ? 1.039 6.164 -0.108 1 96.44 94 CYS A CA 1
ATOM 703 C C . CYS A 1 94 ? -0.155 5.297 -0.49 1 96.44 94 CYS A C 1
ATOM 705 O O . CYS A 1 94 ? -0.471 5.152 -1.672 1 96.44 94 CYS A O 1
ATOM 707 N N . ILE A 1 95 ? -0.708 4.66 0.474 1 96.38 95 ILE A N 1
ATOM 708 C CA . ILE A 1 95 ? -1.936 3.881 0.362 1 96.38 95 ILE A CA 1
ATOM 709 C C . ILE A 1 95 ? -3.039 4.531 1.192 1 96.38 95 ILE A C 1
ATOM 711 O O . ILE A 1 95 ? -2.822 4.891 2.352 1 96.38 95 ILE A O 1
ATOM 715 N N . VAL A 1 96 ? -4.168 4.715 0.593 1 96.75 96 VAL A N 1
ATOM 716 C CA . VAL A 1 96 ? -5.324 5.297 1.265 1 96.75 96 VAL A CA 1
ATOM 717 C C . VAL A 1 96 ? -6.547 4.406 1.061 1 96.75 96 VAL A C 1
ATOM 719 O O . VAL A 1 96 ? -6.875 4.039 -0.071 1 96.75 96 VAL A O 1
ATOM 722 N N . GLY A 1 97 ? -7.199 4.074 2.195 1 95.88 97 GLY A N 1
ATOM 723 C CA . GLY A 1 97 ? -8.367 3.242 1.979 1 95.88 97 GLY A CA 1
ATOM 724 C C . GLY A 1 97 ? -9.094 2.887 3.264 1 95.88 97 GLY A C 1
ATOM 725 O O . GLY A 1 97 ? -8.555 3.059 4.355 1 95.88 97 GLY A O 1
ATOM 726 N N . ARG A 1 98 ? -10.266 2.352 3.053 1 93.5 98 ARG A N 1
ATOM 727 C CA . ARG A 1 98 ? -11.125 1.984 4.172 1 93.5 98 ARG A CA 1
ATOM 728 C C . ARG A 1 98 ? -10.875 0.544 4.605 1 93.5 98 ARG A C 1
ATOM 730 O O . ARG A 1 98 ? -11.195 0.166 5.734 1 93.5 98 ARG A O 1
ATOM 737 N N . ASN A 1 99 ? -10.414 -0.231 3.688 1 90.88 99 ASN A N 1
ATOM 738 C CA . ASN A 1 99 ? -10.18 -1.646 3.959 1 90.88 99 ASN A CA 1
ATOM 739 C C . ASN A 1 99 ? -8.945 -2.162 3.223 1 90.88 99 ASN A C 1
ATOM 741 O O . ASN A 1 99 ? -8.977 -2.342 2.004 1 90.88 99 ASN A O 1
ATOM 745 N N . PHE A 1 100 ? -7.91 -2.396 3.977 1 93.69 100 PHE A N 1
ATOM 746 C CA . PHE A 1 100 ? -6.723 -3.051 3.441 1 93.69 100 PHE A CA 1
ATOM 747 C C . PHE A 1 100 ? -5.797 -3.498 4.566 1 93.69 100 PHE A C 1
ATOM 749 O O . PHE A 1 100 ? -5.859 -2.967 5.68 1 93.69 100 PHE A O 1
ATOM 756 N N . GLY A 1 101 ? -5.035 -4.48 4.285 1 94.25 101 GLY A N 1
ATOM 757 C CA . GLY A 1 101 ? -3.84 -4.871 5.02 1 94.25 101 GLY A CA 1
ATOM 758 C C . GLY A 1 101 ? -2.57 -4.75 4.199 1 94.25 101 GLY A C 1
ATOM 759 O O . GLY A 1 101 ? -2.617 -4.766 2.967 1 94.25 101 GLY A O 1
ATOM 760 N N . SER A 1 102 ? -1.497 -4.613 4.93 1 94.75 102 SER A N 1
ATOM 761 C CA . SER A 1 102 ? -0.254 -4.379 4.203 1 94.75 102 SER A CA 1
ATOM 762 C C . SER A 1 102 ? 0.933 -5.016 4.918 1 94.75 102 SER A C 1
ATOM 764 O O . SER A 1 102 ? 0.867 -5.289 6.117 1 94.75 102 SER A O 1
ATOM 766 N N . TYR A 1 103 ? 1.828 -5.324 4.176 1 93.19 103 TYR A N 1
ATOM 767 C CA . TYR A 1 103 ? 3.158 -5.664 4.668 1 93.19 103 TYR A CA 1
ATOM 768 C C . TYR A 1 103 ? 4.238 -5.012 3.814 1 93.19 103 TYR A C 1
ATOM 770 O O . TYR A 1 103 ? 4.402 -5.352 2.641 1 93.19 103 TYR A O 1
ATOM 778 N N . VAL A 1 104 ? 4.91 -4.008 4.418 1 94.19 104 VAL A N 1
ATOM 779 C CA . VAL A 1 104 ? 5.836 -3.182 3.65 1 94.19 104 VAL A CA 1
ATOM 780 C C . VAL A 1 104 ? 7.172 -3.082 4.387 1 94.19 104 VAL A C 1
ATOM 782 O O . VAL A 1 104 ? 7.238 -3.32 5.594 1 94.19 104 VAL A O 1
ATOM 785 N N . THR A 1 105 ? 8.234 -2.84 3.652 1 92.88 105 THR A N 1
ATOM 786 C CA . THR A 1 105 ? 9.547 -2.488 4.184 1 92.88 105 THR A CA 1
ATOM 787 C C . THR A 1 105 ? 9.844 -1.01 3.945 1 92.88 105 THR A C 1
ATOM 789 O O . THR A 1 105 ? 9.695 -0.511 2.828 1 92.88 105 THR A O 1
ATOM 792 N N . HIS A 1 106 ? 10.219 -0.341 5.055 1 92.75 106 HIS A N 1
ATOM 793 C CA . HIS A 1 106 ? 10.461 1.092 4.934 1 92.75 106 HIS A CA 1
ATOM 794 C C . HIS A 1 106 ? 11.805 1.476 5.547 1 92.75 106 HIS A C 1
ATOM 796 O O . HIS A 1 106 ? 12.336 0.748 6.387 1 92.75 106 HIS A O 1
ATOM 802 N N . GLU A 1 107 ? 12.391 2.535 5.09 1 92 107 GLU A N 1
ATOM 803 C CA . GLU A 1 107 ? 13.547 3.141 5.746 1 92 107 GLU A CA 1
ATOM 804 C C . GLU A 1 107 ? 13.195 3.609 7.156 1 92 107 GLU A C 1
ATOM 806 O O . GLU A 1 107 ? 12.109 4.148 7.387 1 92 107 GLU A O 1
ATOM 811 N N . THR A 1 108 ? 14.109 3.463 8.008 1 91.19 108 THR A N 1
ATOM 812 C CA . THR A 1 108 ? 13.922 3.908 9.383 1 91.19 108 THR A CA 1
ATOM 813 C C . THR A 1 108 ? 13.547 5.387 9.43 1 91.19 108 THR A C 1
ATOM 815 O O . THR A 1 108 ? 14.086 6.191 8.664 1 91.19 108 THR A O 1
ATOM 818 N N . ARG A 1 109 ? 12.602 5.75 10.32 1 93.81 109 ARG A N 1
ATOM 819 C CA . ARG A 1 109 ? 12.164 7.109 10.617 1 93.81 109 ARG A CA 1
ATOM 820 C C . ARG A 1 109 ? 11.383 7.699 9.445 1 93.81 109 ARG A C 1
ATOM 822 O O . ARG A 1 109 ? 11.281 8.922 9.32 1 93.81 109 ARG A O 1
ATOM 829 N N . ASN A 1 110 ? 10.945 6.84 8.562 1 95.88 110 ASN A N 1
ATOM 830 C CA . ASN A 1 110 ? 10.211 7.301 7.387 1 95.88 110 ASN A CA 1
ATOM 831 C C . ASN A 1 110 ? 8.922 6.504 7.184 1 95.88 110 ASN A C 1
ATOM 833 O O . ASN A 1 110 ? 8.633 6.062 6.07 1 95.88 110 ASN A O 1
ATOM 837 N N . PHE A 1 111 ? 8.211 6.363 8.258 1 95.25 111 PHE A N 1
ATOM 838 C CA . PHE A 1 111 ? 6.969 5.602 8.242 1 95.25 111 PHE A CA 1
ATOM 839 C C . PHE A 1 111 ? 5.902 6.277 9.094 1 95.25 111 PHE A C 1
ATOM 841 O O . PHE A 1 111 ? 6.168 6.664 10.234 1 95.25 111 PHE A O 1
ATOM 848 N N . ILE A 1 112 ? 4.645 6.27 8.547 1 97.19 112 ILE A N 1
ATOM 849 C CA . ILE A 1 112 ? 3.529 6.73 9.367 1 97.19 112 ILE A CA 1
ATOM 850 C C . ILE A 1 112 ? 2.236 6.078 8.883 1 97.19 112 ILE A C 1
ATOM 852 O O . ILE A 1 112 ? 2.025 5.91 7.68 1 97.19 112 ILE A O 1
ATOM 856 N N . TYR A 1 113 ? 1.437 5.699 9.852 1 94.88 113 TYR A N 1
ATOM 857 C CA . TYR A 1 113 ? 0.098 5.148 9.672 1 94.88 113 TYR A CA 1
ATOM 858 C C . TYR A 1 113 ? -0.936 5.969 10.43 1 94.88 113 TYR A C 1
ATOM 860 O O . TYR A 1 113 ? -0.883 6.062 11.664 1 94.88 113 TYR A O 1
ATOM 868 N N . MET A 1 114 ? -1.918 6.559 9.664 1 97.62 114 MET A N 1
ATOM 869 C CA . MET A 1 114 ? -2.865 7.5 10.25 1 97.62 114 MET A CA 1
ATOM 870 C C . MET A 1 114 ? -4.281 7.227 9.758 1 97.62 114 MET A C 1
ATOM 872 O O . MET A 1 114 ? -4.484 6.414 8.852 1 97.62 114 MET A O 1
ATOM 876 N N . TYR A 1 115 ? -5.207 7.965 10.445 1 95.25 115 TYR A N 1
ATOM 877 C CA . TYR A 1 115 ? -6.605 7.902 10.047 1 95.25 115 TYR A CA 1
ATOM 878 C C . TYR A 1 115 ? -7.207 9.297 9.938 1 95.25 115 TYR A C 1
ATOM 880 O O . TYR A 1 115 ? -6.895 10.18 10.742 1 95.25 115 TYR A O 1
ATOM 888 N N . VAL A 1 116 ? -8.016 9.445 8.984 1 96.88 116 VAL A N 1
ATOM 889 C CA . VAL A 1 116 ? -9.016 10.516 8.93 1 96.88 116 VAL A CA 1
ATOM 890 C C . VAL A 1 116 ? -10.414 9.906 8.93 1 96.88 116 VAL A C 1
ATOM 892 O O . VAL A 1 116 ? -10.82 9.273 7.957 1 96.88 116 VAL A O 1
ATOM 895 N N . LYS A 1 117 ? -11.016 10.062 10.055 1 93.94 117 LYS A N 1
ATOM 896 C CA . LYS A 1 117 ? -12.219 9.273 10.297 1 93.94 117 LYS A CA 1
ATOM 897 C C . LYS A 1 117 ? -11.953 7.781 10.102 1 93.94 117 LYS A C 1
ATOM 899 O O . LYS A 1 117 ? -11.086 7.207 10.766 1 93.94 117 LYS A O 1
ATOM 904 N N . GLN A 1 118 ? -12.75 7.242 9.078 1 92.25 118 GLN A N 1
ATOM 905 C CA . GLN A 1 118 ? -12.617 5.797 8.914 1 92.25 118 GLN A CA 1
ATOM 906 C C . GLN A 1 118 ? -11.672 5.465 7.758 1 92.25 118 GLN A C 1
ATOM 908 O O . GLN A 1 118 ? -11.484 4.293 7.426 1 92.25 118 GLN A O 1
ATOM 913 N N . VAL A 1 119 ? -11.008 6.438 7.242 1 95.25 119 VAL A N 1
ATOM 914 C CA . VAL A 1 119 ? -10.117 6.199 6.109 1 95.25 119 VAL A CA 1
ATOM 915 C C . VAL A 1 119 ? -8.664 6.16 6.594 1 95.25 119 VAL A C 1
ATOM 917 O O . VAL A 1 119 ? -8.18 7.117 7.195 1 95.25 119 VAL A O 1
ATOM 920 N N . ALA A 1 120 ? -7.98 5.055 6.277 1 96.06 120 ALA A N 1
ATOM 921 C CA . ALA A 1 120 ? -6.586 4.875 6.676 1 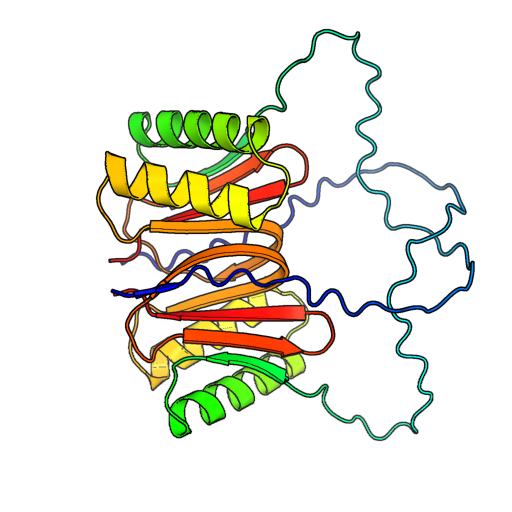96.06 120 ALA A CA 1
ATOM 922 C C . ALA A 1 120 ? -5.641 5.465 5.633 1 96.06 120 ALA A C 1
ATOM 924 O O . ALA A 1 120 ? -5.926 5.43 4.434 1 96.06 120 ALA A O 1
ATOM 925 N N . VAL A 1 121 ? -4.484 5.969 6.113 1 97.81 121 VAL A N 1
ATOM 926 C CA . VAL A 1 121 ? -3.391 6.461 5.281 1 97.81 121 VAL A CA 1
ATOM 927 C C . VAL A 1 121 ? -2.082 5.801 5.711 1 97.81 121 VAL A C 1
ATOM 929 O O . VAL A 1 121 ? -1.651 5.945 6.855 1 97.81 121 VAL A O 1
ATOM 932 N N . LEU A 1 122 ? -1.488 5.086 4.812 1 96.69 122 LEU A N 1
ATOM 933 C CA . LEU A 1 122 ? -0.156 4.52 4.98 1 96.69 122 LEU A CA 1
ATOM 934 C C . LEU A 1 122 ? 0.861 5.246 4.105 1 96.69 122 LEU A C 1
ATOM 936 O O . LEU A 1 122 ? 0.729 5.266 2.881 1 96.69 122 LEU A O 1
ATOM 940 N N . LEU A 1 123 ? 1.794 5.867 4.742 1 97.5 123 LEU A N 1
ATOM 941 C CA . LEU A 1 123 ? 2.846 6.613 4.062 1 97.5 123 LEU A CA 1
ATOM 942 C C . LEU A 1 123 ? 4.223 6.164 4.531 1 97.5 123 LEU A C 1
ATOM 944 O O . LEU A 1 123 ? 4.488 6.105 5.734 1 97.5 123 LEU A O 1
ATOM 948 N N . PHE A 1 124 ? 5.023 5.785 3.5 1 95.25 124 PHE A N 1
ATOM 949 C CA . PHE A 1 124 ? 6.352 5.316 3.877 1 95.25 124 PHE A CA 1
ATOM 950 C C . PHE A 1 124 ? 7.332 5.488 2.723 1 95.25 124 PHE A C 1
ATOM 952 O O . PHE A 1 124 ? 6.922 5.617 1.567 1 95.25 124 PHE A O 1
ATOM 959 N N . LYS A 1 125 ? 8.562 5.566 3.141 1 94 125 LYS A N 1
ATOM 960 C CA . LYS A 1 125 ? 9.656 5.645 2.176 1 94 125 LYS A CA 1
ATOM 961 C C . LYS A 1 125 ? 10.422 4.328 2.102 1 94 125 LYS A C 1
ATOM 963 O O . LYS A 1 125 ? 10.68 3.695 3.127 1 94 125 LYS A O 1
ATOM 968 N N . SER A 1 126 ? 10.57 3.822 0.914 1 89.25 126 SER A N 1
ATOM 969 C CA . SER A 1 126 ? 11.438 2.672 0.692 1 89.25 126 SER A CA 1
ATOM 970 C C . SER A 1 126 ? 12.43 2.938 -0.437 1 89.25 126 SER A C 1
ATOM 972 O O . SER A 1 126 ? 12.055 2.928 -1.612 1 89.25 126 SER A O 1
ATOM 974 N N . GLY A 1 127 ? 13.641 3.291 -0.343 1 73.12 127 GLY A N 1
ATOM 975 C CA . GLY A 1 127 ? 14.664 3.566 -1.338 1 73.12 127 GLY A CA 1
ATOM 976 C C . GLY A 1 127 ? 16.031 3.846 -0.732 1 73.12 127 GLY A C 1
ATOM 977 O O . GLY A 1 127 ? 16.141 4.094 0.471 1 73.12 127 GLY A O 1
ATOM 978 N N . MET B 1 1 ? 16.969 -1.012 6.422 1 41.38 1 MET B N 1
ATOM 979 C CA . MET B 1 1 ? 15.68 -1.262 5.797 1 41.38 1 MET B CA 1
ATOM 980 C C . MET B 1 1 ? 14.742 -1.989 6.758 1 41.38 1 MET B C 1
ATOM 982 O O . MET B 1 1 ? 15.086 -3.047 7.289 1 41.38 1 MET B O 1
ATOM 986 N N . THR B 1 2 ? 14.008 -1.227 7.629 1 42.69 2 THR B N 1
ATOM 987 C CA . THR B 1 2 ? 13.164 -1.857 8.641 1 42.69 2 THR B CA 1
ATOM 988 C C . THR B 1 2 ? 11.867 -2.373 8.023 1 42.69 2 THR B C 1
ATOM 990 O O . THR B 1 2 ? 11.258 -1.695 7.195 1 42.69 2 THR B O 1
ATOM 993 N N . SER B 1 3 ? 11.789 -3.729 7.809 1 39.66 3 SER B N 1
ATOM 994 C CA . SER B 1 3 ? 10.523 -4.301 7.375 1 39.66 3 SER B CA 1
ATOM 995 C C . SER B 1 3 ? 9.406 -3.988 8.367 1 39.66 3 SER B C 1
ATOM 997 O O . SER B 1 3 ? 9.594 -4.125 9.578 1 39.66 3 SER B O 1
ATOM 999 N N . HIS B 1 4 ? 8.766 -2.988 8.25 1 41.34 4 HIS B N 1
ATOM 1000 C CA . HIS B 1 4 ? 7.617 -2.762 9.117 1 41.34 4 HIS B CA 1
ATOM 1001 C C . HIS B 1 4 ? 6.336 -3.291 8.484 1 41.34 4 HIS B C 1
ATOM 1003 O O . HIS B 1 4 ? 6.086 -3.064 7.297 1 41.34 4 HIS B O 1
ATOM 1009 N N . SER B 1 5 ? 5.93 -4.383 8.969 1 35.88 5 SER B N 1
ATOM 1010 C CA . SER B 1 5 ? 4.551 -4.738 8.656 1 35.88 5 SER B CA 1
ATOM 1011 C C . SER B 1 5 ? 3.584 -3.643 9.102 1 35.88 5 SER B C 1
ATOM 1013 O O . SER B 1 5 ? 3.689 -3.123 10.211 1 35.88 5 SER B O 1
ATOM 1015 N N . ALA B 1 6 ? 3.518 -2.652 8.469 1 35.06 6 ALA B N 1
ATOM 1016 C CA . ALA B 1 6 ? 2.434 -1.8 8.945 1 35.06 6 ALA B CA 1
ATOM 1017 C C . ALA B 1 6 ? 1.072 -2.42 8.648 1 35.06 6 ALA B C 1
ATOM 1019 O O . ALA B 1 6 ? 0.837 -2.908 7.535 1 35.06 6 ALA B O 1
ATOM 1020 N N . SER B 1 7 ? 0.806 -3.322 9.375 1 34.41 7 SER B N 1
ATOM 1021 C CA . SER B 1 7 ? -0.563 -3.809 9.234 1 34.41 7 SER B CA 1
ATOM 1022 C C . SER B 1 7 ? -1.574 -2.727 9.602 1 34.41 7 SER B C 1
ATOM 1024 O O . SER B 1 7 ? -1.454 -2.084 10.648 1 34.41 7 SER B O 1
ATOM 1026 N N . SER B 1 8 ? -1.732 -1.85 8.805 1 35.66 8 SER B N 1
ATOM 1027 C CA . SER B 1 8 ? -2.887 -1.074 9.242 1 35.66 8 SER B CA 1
ATOM 1028 C C . SER B 1 8 ? -4.016 -1.983 9.727 1 35.66 8 SER B C 1
ATOM 1030 O O . SER B 1 8 ? -4.492 -2.834 8.969 1 35.66 8 SER B O 1
ATOM 1032 N N . TYR B 1 9 ? -3.816 -2.576 10.844 1 32.72 9 TYR B N 1
ATOM 1033 C CA . TYR B 1 9 ? -5.039 -3.08 11.461 1 32.72 9 TYR B CA 1
ATOM 1034 C C . TYR B 1 9 ? -6.148 -2.041 11.406 1 32.72 9 TYR B C 1
ATOM 1036 O O . TYR B 1 9 ? -5.883 -0.836 11.406 1 32.72 9 TYR B O 1
ATOM 1044 N N . SER B 1 10 ? -7.254 -2.211 10.734 1 33.97 10 SER B N 1
ATOM 1045 C CA . SER B 1 10 ? -8.492 -1.648 11.258 1 33.97 10 SER B CA 1
ATOM 1046 C C . SER B 1 10 ? -8.414 -1.445 12.766 1 33.97 10 SER B C 1
ATOM 1048 O O . SER B 1 10 ? -8.031 -2.357 13.5 1 33.97 10 SER B O 1
ATOM 1050 N N . TYR B 1 11 ? -8.156 -0.334 13.281 1 28.28 11 TYR B N 1
ATOM 1051 C CA . TYR B 1 11 ? -8.719 -0.081 14.602 1 28.28 11 TYR B CA 1
ATOM 1052 C C . TYR B 1 11 ? -10.062 -0.782 14.773 1 28.28 11 TYR B C 1
ATOM 1054 O O . TYR B 1 11 ? -11.016 -0.488 14.047 1 28.28 11 TYR B O 1
ATOM 1062 N N . SER B 1 12 ? -10.18 -1.994 15.047 1 26.36 12 SER B N 1
ATOM 1063 C CA . SER B 1 12 ? -11.352 -2.492 15.758 1 26.36 12 SER B CA 1
ATOM 1064 C C . SER B 1 12 ? -11.727 -1.581 16.922 1 26.36 12 SER B C 1
ATOM 1066 O O . SER B 1 12 ? -10.984 -1.483 17.906 1 26.36 12 SER B O 1
ATOM 1068 N N . SER B 1 13 ? -12.055 -0.333 16.75 1 21.91 13 SER B N 1
ATOM 1069 C CA . SER B 1 13 ? -12.961 0.092 17.812 1 21.91 13 SER B CA 1
ATOM 1070 C C . SER B 1 13 ? -14.008 -0.977 18.109 1 21.91 13 SER B C 1
ATOM 1072 O O . SER B 1 13 ? -14.727 -1.414 17.203 1 21.91 13 SER B O 1
ATOM 1074 N N . LYS B 1 14 ? -13.812 -1.736 19.234 1 25.08 14 LYS B N 1
ATOM 1075 C CA . LYS B 1 14 ? -14.93 -2.404 19.891 1 25.08 14 LYS B CA 1
ATOM 1076 C C . LYS B 1 14 ? -16.125 -1.476 20.016 1 25.08 14 LYS B C 1
ATOM 1078 O O . LYS B 1 14 ? -16.125 -0.536 20.812 1 25.08 14 LYS B O 1
ATOM 1083 N N . SER B 1 15 ? -16.797 -0.917 18.969 1 21.45 15 SER B N 1
ATOM 1084 C CA . SER B 1 15 ? -18.188 -0.493 19.188 1 21.45 15 SER B CA 1
ATOM 1085 C C . SER B 1 15 ? -19 -1.585 19.875 1 21.45 15 SER B C 1
ATOM 1087 O O . SER B 1 15 ? -19 -2.736 19.438 1 21.45 15 SER B O 1
ATOM 1089 N N . THR B 1 16 ? -19.281 -1.506 21.188 1 21.39 16 THR B N 1
ATOM 1090 C CA . THR B 1 16 ? -20.375 -2.125 21.922 1 21.39 16 THR B CA 1
ATOM 1091 C C . THR B 1 16 ? -21.703 -1.882 21.203 1 21.39 16 THR B C 1
ATOM 1093 O O . THR B 1 16 ? -22.766 -2.26 21.719 1 21.39 16 THR B O 1
ATOM 1096 N N . THR B 1 17 ? -21.891 -0.835 20.281 1 19.41 17 THR B N 1
ATOM 1097 C CA . THR B 1 17 ? -23.328 -0.591 20.172 1 19.41 17 THR B CA 1
ATOM 1098 C C . THR B 1 17 ? -24.047 -1.839 19.672 1 19.41 17 THR B C 1
ATOM 1100 O O . THR B 1 17 ? -23.438 -2.709 19.047 1 19.41 17 THR B O 1
ATOM 1103 N N . GLY B 1 18 ? -25.406 -2.043 20.172 1 17.66 18 GLY B N 1
ATOM 1104 C CA . GLY B 1 18 ? -26.641 -2.775 20.016 1 17.66 18 GLY B CA 1
ATOM 1105 C C . GLY B 1 18 ? -27.047 -2.98 18.562 1 17.66 18 GLY B C 1
ATOM 1106 O O . GLY B 1 18 ? -26.453 -2.383 17.672 1 17.66 18 GLY B O 1
ATOM 1107 N N . GLY B 1 19 ? -28.406 -3.312 18.219 1 17.89 19 GLY B N 1
ATOM 1108 C CA . GLY B 1 19 ? -29.234 -4.184 17.406 1 17.89 19 GLY B CA 1
ATOM 1109 C C . GLY B 1 19 ? -29.406 -3.674 15.977 1 17.89 19 GLY B C 1
ATOM 1110 O O . GLY B 1 19 ? -29.266 -4.438 15.023 1 17.89 19 GLY B O 1
ATOM 1111 N N . GLY B 1 20 ? -30.047 -2.551 15.695 1 18.09 20 GLY B N 1
ATOM 1112 C CA . GLY B 1 20 ? -31.203 -2.715 14.812 1 18.09 20 GLY B CA 1
ATOM 1113 C C . GLY B 1 20 ? -30.812 -2.867 13.352 1 18.09 20 GLY B C 1
ATOM 1114 O O . GLY B 1 20 ? -29.672 -2.592 12.977 1 18.09 20 GLY B O 1
ATOM 1115 N N . GLY B 1 21 ? -31.828 -3.004 12.352 1 17.89 21 GLY B N 1
ATOM 1116 C CA . GLY B 1 21 ? -32.312 -3.742 11.188 1 17.89 21 GLY B CA 1
ATOM 1117 C C . GLY B 1 21 ? -31.672 -3.289 9.891 1 17.89 21 GLY B C 1
ATOM 1118 O O . GLY B 1 21 ? -30.75 -2.467 9.898 1 17.89 21 GLY B O 1
ATOM 1119 N N . GLY B 1 22 ? -32.469 -2.787 8.883 1 18.52 22 GLY B N 1
ATOM 1120 C CA . GLY B 1 22 ? -32.844 -3.227 7.543 1 18.52 22 GLY B CA 1
ATOM 1121 C C . GLY B 1 22 ? -32.062 -2.523 6.449 1 18.52 22 GLY B C 1
ATOM 1122 O O . GLY B 1 22 ? -32.344 -2.691 5.262 1 18.52 22 GLY B O 1
ATOM 1123 N N . GLY B 1 23 ? -31.219 -1.493 6.82 1 18.58 23 GLY B N 1
ATOM 1124 C CA . GLY B 1 23 ? -31.109 -0.621 5.66 1 18.58 23 GLY B CA 1
ATOM 1125 C C . GLY B 1 23 ? -30.469 -1.296 4.465 1 18.58 23 GLY B C 1
ATOM 1126 O O . GLY B 1 23 ? -29.812 -2.334 4.605 1 18.58 23 GLY B O 1
ATOM 1127 N N . GLY B 1 24 ? -30.969 -0.96 3.295 1 19.03 24 GLY B N 1
ATOM 1128 C CA . GLY B 1 24 ? -30.875 -1.428 1.921 1 19.03 24 GLY B CA 1
ATOM 1129 C C . GLY B 1 24 ? -29.453 -1.418 1.385 1 19.03 24 GLY B C 1
ATOM 1130 O O . GLY B 1 24 ? -28.766 -0.393 1.442 1 19.03 24 GLY B O 1
ATOM 1131 N N . GLY B 1 25 ? -28.719 -2.369 1.763 1 20.25 25 GLY B N 1
ATOM 1132 C CA . GLY B 1 25 ? -27.375 -2.906 1.611 1 20.25 25 GLY B CA 1
ATOM 1133 C C . GLY B 1 25 ? -26.844 -2.812 0.191 1 20.25 25 GLY B C 1
ATOM 1134 O O . GLY B 1 25 ? -27.562 -3.146 -0.761 1 20.25 25 GLY B O 1
ATOM 1135 N N . LEU B 1 26 ? -26.172 -1.705 -0.123 1 21.38 26 LEU B N 1
ATOM 1136 C CA . LEU B 1 26 ? -25.438 -1.64 -1.387 1 21.38 26 LEU B CA 1
ATOM 1137 C C . LEU B 1 26 ? -24.875 -3.006 -1.757 1 21.38 26 LEU B C 1
ATOM 1139 O O . LEU B 1 26 ? -24.125 -3.602 -0.98 1 21.38 26 LEU B O 1
ATOM 1143 N N . SER B 1 27 ? -25.625 -3.871 -2.436 1 20.34 27 SER B N 1
ATOM 1144 C CA . SER B 1 27 ? -25.594 -5.277 -2.824 1 20.34 27 SER B CA 1
ATOM 1145 C C . SER B 1 27 ? -24.219 -5.68 -3.336 1 20.34 27 SER B C 1
ATOM 1147 O O . SER B 1 27 ? -23.625 -4.984 -4.168 1 20.34 27 SER B O 1
ATOM 1149 N N . THR B 1 28 ? -23.234 -6.074 -2.557 1 23.98 28 THR B N 1
ATOM 1150 C CA . THR B 1 28 ? -22.172 -7.035 -2.809 1 23.98 28 THR B CA 1
ATOM 1151 C C . THR B 1 28 ? -22.562 -8.023 -3.9 1 23.98 28 THR B C 1
ATOM 1153 O O . THR B 1 28 ? -23.734 -8.438 -3.971 1 23.98 28 THR B O 1
ATOM 1156 N N . TYR B 1 29 ? -22.016 -7.793 -5.184 1 24.12 29 TYR B N 1
ATOM 1157 C CA . TYR B 1 29 ? -22.234 -8.758 -6.258 1 24.12 29 TYR B CA 1
ATOM 1158 C C . TYR B 1 29 ? -22.297 -10.18 -5.707 1 24.12 29 TYR B C 1
ATOM 1160 O O . TYR B 1 29 ? -21.438 -10.586 -4.926 1 24.12 29 TYR B O 1
ATOM 1168 N N . SER B 1 30 ? -23.422 -10.523 -5.211 1 24.25 30 SER B N 1
ATOM 1169 C CA . SER B 1 30 ? -23.75 -11.922 -4.961 1 24.25 30 SER B CA 1
ATOM 1170 C C . SER B 1 30 ? -23.359 -12.805 -6.141 1 24.25 30 SER B C 1
ATOM 1172 O O . SER B 1 30 ? -23.922 -12.695 -7.223 1 24.25 30 SER B O 1
ATOM 1174 N N . TYR B 1 31 ? -22.047 -13.094 -6.324 1 25.09 31 TYR B N 1
ATOM 1175 C CA . TYR B 1 31 ? -21.703 -14.242 -7.152 1 25.09 31 TYR B CA 1
ATOM 1176 C C . TYR B 1 31 ? -22.656 -15.398 -6.914 1 25.09 31 TYR B C 1
ATOM 1178 O O . TYR B 1 31 ? -22.641 -16.016 -5.852 1 25.09 31 TYR B O 1
ATOM 1186 N N . GLY B 1 32 ? -23.984 -15.164 -7.18 1 26.06 32 GLY B N 1
ATOM 1187 C CA . GLY B 1 32 ? -24.969 -16.234 -7.156 1 26.06 32 GLY B CA 1
ATOM 1188 C C . GLY B 1 32 ? -24.484 -17.516 -7.805 1 26.06 32 GLY B C 1
ATOM 1189 O O . GLY B 1 32 ? -25.281 -18.438 -8.016 1 26.06 32 GLY B O 1
ATOM 1190 N N . ASP B 1 33 ? -23.578 -17.438 -8.758 1 26.97 33 ASP B N 1
ATOM 1191 C CA . ASP B 1 33 ? -23.688 -18.672 -9.539 1 26.97 33 ASP B CA 1
ATOM 1192 C C . ASP B 1 33 ? -23.5 -19.891 -8.648 1 26.97 33 ASP B C 1
ATOM 1194 O O . ASP B 1 33 ? -22.578 -19.938 -7.832 1 26.97 33 ASP B O 1
ATOM 1198 N N . LYS B 1 34 ? -24.578 -20.594 -8.32 1 29.06 34 LYS B N 1
ATOM 1199 C CA . LYS B 1 34 ? -24.75 -21.938 -7.77 1 29.06 34 LYS B CA 1
ATOM 1200 C C . LYS B 1 34 ? -23.688 -22.891 -8.297 1 29.06 34 LYS B C 1
ATOM 1202 O O . LYS B 1 34 ? -23.969 -23.719 -9.156 1 29.06 34 LYS B O 1
ATOM 1207 N N . ASP B 1 35 ? -22.578 -22.594 -9.008 1 31.31 35 ASP B N 1
ATOM 1208 C CA . ASP B 1 35 ? -21.906 -23.781 -9.516 1 31.31 35 ASP B CA 1
ATOM 1209 C C . ASP B 1 35 ? -21.656 -24.797 -8.398 1 31.31 35 ASP B C 1
ATOM 1211 O O . ASP B 1 35 ? -21.484 -24.406 -7.238 1 31.31 35 ASP B O 1
ATOM 1215 N N . ALA B 1 36 ? -21.891 -26.094 -8.531 1 32.25 36 ALA B N 1
ATOM 1216 C CA . ALA B 1 36 ? -21.578 -27.375 -7.883 1 32.25 36 ALA B CA 1
ATOM 1217 C C . ALA B 1 36 ? -20.297 -27.281 -7.062 1 32.25 36 ALA B C 1
ATOM 1219 O O . ALA B 1 36 ? -19.453 -26.422 -7.32 1 32.25 36 ALA B O 1
ATOM 1220 N N . GLY B 1 37 ? -20.125 -27.969 -5.809 1 35.84 37 GLY B N 1
ATOM 1221 C CA . GLY B 1 37 ? -19.188 -28.078 -4.707 1 35.84 37 GLY B CA 1
ATOM 1222 C C . GLY B 1 37 ? -17.75 -28.188 -5.16 1 35.84 37 GLY B C 1
ATOM 1223 O O . GLY B 1 37 ? -16.891 -28.672 -4.418 1 35.84 37 GLY B O 1
ATOM 1224 N N . ASN B 1 38 ? -17.406 -28.375 -6.43 1 37.47 38 ASN B N 1
ATOM 1225 C CA . ASN B 1 38 ? -16.016 -28.484 -6.816 1 37.47 38 ASN B CA 1
ATOM 1226 C C . ASN B 1 38 ? -15.195 -27.281 -6.348 1 37.47 38 ASN B C 1
ATOM 1228 O O . ASN B 1 38 ? -15.508 -26.141 -6.684 1 37.47 38 ASN B O 1
ATOM 1232 N N . SER B 1 39 ? -14.602 -27.219 -5.078 1 45.44 39 SER B N 1
ATOM 1233 C CA . SER B 1 39 ? -13.797 -26.219 -4.383 1 45.44 39 SER B CA 1
ATOM 1234 C C . SER B 1 39 ? -13.008 -25.359 -5.363 1 45.44 39 SER B C 1
ATOM 1236 O O . SER B 1 39 ? -11.867 -25.672 -5.691 1 45.44 39 SER B O 1
ATOM 1238 N N . SER B 1 40 ? -13.352 -25.016 -6.531 1 56.91 40 SER B N 1
ATOM 1239 C CA . SER B 1 40 ? -12.648 -24.25 -7.555 1 56.91 40 SER B CA 1
ATOM 1240 C C . SER B 1 40 ? -12.016 -22.984 -6.969 1 56.91 40 SER B C 1
ATOM 1242 O O . SER B 1 40 ? -12.688 -22.203 -6.305 1 56.91 40 SER B O 1
ATOM 1244 N N . LYS B 1 41 ? -10.695 -23.078 -6.652 1 78.12 41 LYS B N 1
ATOM 1245 C CA . LYS B 1 41 ? -9.883 -21.969 -6.145 1 78.12 41 LYS B CA 1
ATOM 1246 C C . LYS B 1 41 ? -10.211 -20.672 -6.867 1 78.12 41 LYS B C 1
ATOM 1248 O O . LYS B 1 41 ? -10.445 -20.672 -8.078 1 78.12 41 LYS B O 1
ATOM 1253 N N . ASP B 1 42 ? -10.609 -19.688 -6.117 1 90.5 42 ASP B N 1
ATOM 1254 C CA . ASP B 1 42 ? -10.867 -18.375 -6.691 1 90.5 42 ASP B CA 1
ATOM 1255 C C . ASP B 1 42 ? -9.742 -17.953 -7.625 1 90.5 42 ASP B C 1
ATOM 1257 O O . ASP B 1 42 ? -8.562 -18.047 -7.273 1 90.5 42 ASP B O 1
ATOM 1261 N N . LYS B 1 43 ? -10.094 -17.672 -8.781 1 95.88 43 LYS B N 1
ATOM 1262 C CA . LYS B 1 43 ? -9.125 -17.344 -9.82 1 95.88 43 LYS B CA 1
ATOM 1263 C C . LYS B 1 43 ? -8.445 -16.016 -9.523 1 95.88 43 LYS B C 1
ATOM 1265 O O . LYS B 1 43 ? -9.094 -15.062 -9.078 1 95.88 43 LYS B O 1
ATOM 1270 N N . VAL B 1 44 ? -7.148 -15.93 -9.828 1 98.19 44 VAL B N 1
ATOM 1271 C CA . VAL B 1 44 ? -6.391 -14.688 -9.781 1 98.19 44 VAL B CA 1
ATOM 1272 C C . VAL B 1 44 ? -6.484 -13.969 -11.125 1 98.19 44 VAL B C 1
ATOM 1274 O O . VAL B 1 44 ? -6.234 -14.57 -12.172 1 98.19 44 VAL B O 1
ATOM 1277 N N . VAL B 1 45 ? -6.918 -12.742 -11.109 1 97.31 45 VAL B N 1
ATOM 1278 C CA . VAL B 1 45 ? -7.027 -11.938 -12.32 1 97.31 45 VAL B CA 1
ATOM 1279 C C . VAL B 1 45 ? -6.008 -10.797 -12.281 1 97.31 45 VAL B C 1
ATOM 1281 O O . VAL B 1 45 ? -6.039 -9.961 -11.375 1 97.31 45 VAL B O 1
ATOM 1284 N N . VAL B 1 46 ? -5.16 -10.758 -13.289 1 96.94 46 VAL B N 1
ATOM 1285 C CA . VAL B 1 46 ? -4.172 -9.688 -13.375 1 96.94 46 VAL B CA 1
ATOM 1286 C C . VAL B 1 46 ? -4.773 -8.477 -14.086 1 96.94 46 VAL B C 1
ATOM 1288 O O . VAL B 1 46 ? -5.188 -8.578 -15.242 1 96.94 46 VAL B O 1
ATOM 1291 N N . LYS B 1 47 ? -4.797 -7.395 -13.375 1 95.44 47 LYS B N 1
ATOM 1292 C CA . LYS B 1 47 ? -5.363 -6.176 -13.953 1 95.44 47 LYS B CA 1
ATOM 1293 C C . LYS B 1 47 ? -4.285 -5.328 -14.609 1 95.44 47 LYS B C 1
ATOM 1295 O O . LYS B 1 47 ? -4.535 -4.676 -15.633 1 95.44 47 LYS B O 1
ATOM 1300 N N . ASN B 1 48 ? -3.125 -5.18 -14.039 1 93.88 48 ASN B N 1
ATOM 1301 C CA . ASN B 1 48 ? -1.982 -4.418 -14.531 1 93.88 48 ASN B CA 1
ATOM 1302 C C . ASN B 1 48 ? -0.663 -5.016 -14.055 1 93.88 48 ASN B C 1
ATOM 1304 O O . ASN B 1 48 ? -0.552 -5.449 -12.906 1 93.88 48 ASN B O 1
ATOM 1308 N N . SER B 1 49 ? 0.332 -5.062 -15.016 1 96 49 SER B N 1
ATOM 1309 C CA . SER B 1 49 ? 1.654 -5.57 -14.664 1 96 49 SER B CA 1
ATOM 1310 C C . SER B 1 49 ? 2.711 -5.094 -15.648 1 96 49 SER B C 1
ATOM 1312 O O . SER B 1 49 ? 2.434 -4.957 -16.844 1 96 49 SER B O 1
ATOM 1314 N N . ASP B 1 50 ? 3.908 -4.816 -15.141 1 93.12 50 ASP B N 1
ATOM 1315 C CA . ASP B 1 50 ? 5.039 -4.688 -16.047 1 93.12 50 ASP B CA 1
ATOM 1316 C C . ASP B 1 50 ? 6.082 -5.773 -15.789 1 93.12 50 ASP B C 1
ATOM 1318 O O . ASP B 1 50 ? 7.23 -5.656 -16.219 1 93.12 50 ASP B O 1
ATOM 1322 N N . MET B 1 51 ? 5.633 -6.859 -15.078 1 96.5 51 MET B N 1
ATOM 1323 C CA . MET B 1 51 ? 6.5 -7.996 -14.797 1 96.5 51 MET B CA 1
ATOM 1324 C C . MET B 1 51 ? 6.715 -8.844 -16.047 1 96.5 51 MET B C 1
ATOM 1326 O O . MET B 1 51 ? 5.836 -8.914 -16.906 1 96.5 51 MET B O 1
ATOM 1330 N N . GLU B 1 52 ? 7.816 -9.414 -16.078 1 97.62 52 GLU B N 1
ATOM 1331 C CA . GLU B 1 52 ? 8.016 -10.438 -17.109 1 97.62 52 GLU B CA 1
ATOM 1332 C C . GLU B 1 52 ? 7.168 -11.672 -16.812 1 97.62 52 GLU B C 1
ATOM 1334 O O . GLU B 1 52 ? 6.754 -11.898 -15.672 1 97.62 52 GLU B O 1
ATOM 1339 N N . ASP B 1 53 ? 6.996 -12.539 -17.812 1 97.38 53 ASP B N 1
ATOM 1340 C CA . ASP B 1 53 ? 6.039 -13.641 -17.75 1 97.38 53 ASP B CA 1
ATOM 1341 C C . ASP B 1 53 ? 6.379 -14.594 -16.609 1 97.38 53 ASP B C 1
ATOM 1343 O O . ASP B 1 53 ? 5.488 -15.047 -15.891 1 97.38 53 ASP B O 1
ATOM 1347 N N . ASP B 1 54 ? 7.562 -14.93 -16.5 1 97.75 54 ASP B N 1
ATOM 1348 C CA . ASP B 1 54 ? 7.945 -15.883 -15.461 1 97.75 54 ASP B CA 1
ATOM 1349 C C . ASP B 1 54 ? 7.621 -15.344 -14.07 1 97.75 54 ASP B C 1
ATOM 1351 O O . ASP B 1 54 ? 7.105 -16.078 -13.219 1 97.75 54 ASP B O 1
ATOM 1355 N N . MET B 1 55 ? 7.98 -14.094 -13.797 1 98.44 55 MET B N 1
ATOM 1356 C CA . MET B 1 55 ? 7.695 -13.484 -12.5 1 98.44 55 MET B CA 1
ATOM 1357 C C . MET B 1 55 ? 6.195 -13.328 -12.289 1 98.44 55 MET B C 1
ATOM 1359 O O . MET B 1 55 ? 5.695 -13.539 -11.18 1 98.44 55 MET B O 1
ATOM 1363 N N . LYS B 1 56 ? 5.527 -13.016 -13.32 1 98.25 56 LYS B N 1
ATOM 1364 C CA . LYS B 1 56 ? 4.078 -12.883 -13.266 1 98.25 56 LYS B CA 1
ATOM 1365 C C . LYS B 1 56 ? 3.416 -14.203 -12.891 1 98.25 56 LYS B C 1
ATOM 1367 O O . LYS B 1 56 ? 2.484 -14.234 -12.078 1 98.25 56 LYS B O 1
ATOM 1372 N N . GLU B 1 57 ? 3.85 -15.234 -13.492 1 98.5 57 GLU B N 1
ATOM 1373 C CA . GLU B 1 57 ? 3.322 -16.547 -13.172 1 98.5 57 GLU B CA 1
ATOM 1374 C C . GLU B 1 57 ? 3.574 -16.906 -11.703 1 98.5 57 GLU B C 1
ATOM 1376 O O . GLU B 1 57 ? 2.697 -17.453 -11.031 1 98.5 57 GLU B O 1
ATOM 1381 N N . GLU B 1 58 ? 4.785 -16.594 -11.273 1 98.69 58 GLU B N 1
ATOM 1382 C CA . GLU B 1 58 ? 5.102 -16.828 -9.867 1 98.69 58 GLU B CA 1
ATOM 1383 C C . GLU B 1 58 ? 4.219 -15.984 -8.953 1 98.69 58 GLU B C 1
ATOM 1385 O O . GLU B 1 58 ? 3.752 -16.469 -7.918 1 98.69 58 GLU B O 1
ATOM 1390 N N . ALA B 1 59 ? 3.975 -14.734 -9.289 1 98.81 59 ALA B N 1
ATOM 1391 C CA . ALA B 1 59 ? 3.117 -13.852 -8.5 1 98.81 59 ALA B CA 1
ATOM 1392 C C . ALA B 1 59 ? 1.704 -14.422 -8.391 1 98.81 59 ALA B C 1
ATOM 1394 O O . ALA B 1 59 ? 1.106 -14.406 -7.309 1 98.81 59 ALA B O 1
ATOM 1395 N N . THR B 1 60 ? 1.219 -14.891 -9.469 1 98.75 60 THR B N 1
ATOM 1396 C CA . THR B 1 60 ? -0.125 -15.453 -9.5 1 98.75 60 THR B CA 1
ATOM 1397 C C . THR B 1 60 ? -0.201 -16.703 -8.633 1 98.75 60 THR B C 1
ATOM 1399 O O . THR B 1 60 ? -1.138 -16.875 -7.844 1 98.75 60 THR B O 1
ATOM 1402 N N . LYS B 1 61 ? 0.752 -17.516 -8.766 1 98.56 61 LYS B N 1
ATOM 1403 C CA . LYS B 1 61 ? 0.79 -18.75 -7.988 1 98.56 61 LYS B CA 1
ATOM 1404 C C . LYS B 1 61 ? 0.881 -18.453 -6.492 1 98.56 61 LYS B C 1
ATOM 1406 O O . LYS B 1 61 ? 0.133 -19.016 -5.695 1 98.56 61 LYS B O 1
ATOM 1411 N N . ILE B 1 62 ? 1.769 -17.609 -6.105 1 98.88 62 ILE B N 1
ATOM 1412 C CA . ILE B 1 62 ? 1.994 -17.266 -4.707 1 98.88 62 ILE B CA 1
ATOM 1413 C C . ILE B 1 62 ? 0.752 -16.594 -4.133 1 98.88 62 ILE B C 1
ATOM 1415 O O . ILE B 1 62 ? 0.396 -16.812 -2.971 1 98.88 62 ILE B O 1
ATOM 1419 N N . THR B 1 63 ? 0.114 -15.789 -4.906 1 98.81 63 THR B N 1
ATOM 1420 C CA . THR B 1 63 ? -1.128 -15.156 -4.48 1 98.81 63 THR B CA 1
ATOM 1421 C C . THR B 1 63 ? -2.207 -16.203 -4.219 1 98.81 63 THR B C 1
ATOM 1423 O O . THR B 1 63 ? -2.9 -16.141 -3.199 1 98.81 63 THR B O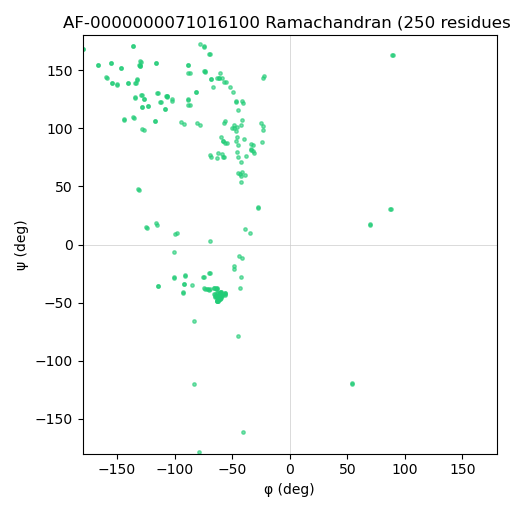 1
ATOM 1426 N N . GLN B 1 64 ? -2.312 -17.141 -5.121 1 98.69 64 GLN B N 1
ATOM 1427 C CA . GLN B 1 64 ? -3.285 -18.203 -4.918 1 98.69 64 GLN B CA 1
ATOM 1428 C C . GLN B 1 64 ? -3.002 -18.969 -3.627 1 98.69 64 GLN B C 1
ATOM 1430 O O . GLN B 1 64 ? -3.92 -19.25 -2.855 1 98.69 64 GLN B O 1
ATOM 1435 N N . GLU B 1 65 ? -1.781 -19.266 -3.414 1 98.62 65 GLU B N 1
ATOM 1436 C CA . GLU B 1 65 ? -1.378 -19.969 -2.195 1 98.62 65 GLU B CA 1
ATOM 1437 C C . GLU B 1 65 ? -1.73 -19.141 -0.954 1 98.62 65 GLU B C 1
ATOM 1439 O 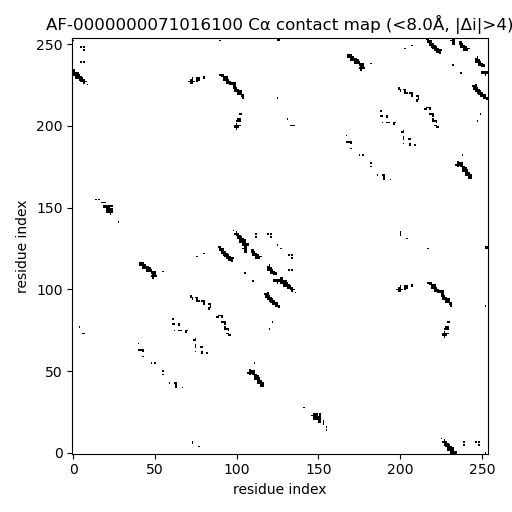O . GLU B 1 65 ? -2.201 -19.703 0.043 1 98.62 65 GLU B O 1
ATOM 1444 N N . ALA B 1 66 ? -1.501 -17.922 -0.992 1 98.69 66 ALA B N 1
ATOM 1445 C CA . ALA B 1 66 ? -1.78 -17.047 0.144 1 98.69 66 ALA B CA 1
ATOM 1446 C C . ALA B 1 66 ? -3.268 -17.047 0.488 1 98.69 66 ALA B C 1
ATOM 1448 O O . ALA B 1 66 ? -3.641 -17.172 1.657 1 98.69 66 ALA B O 1
ATOM 1449 N N . PHE B 1 67 ? -4.098 -16.922 -0.508 1 97.94 67 PHE B N 1
ATOM 1450 C CA . PHE B 1 67 ? -5.535 -16.859 -0.283 1 97.94 67 PHE B CA 1
ATOM 1451 C C . PHE B 1 67 ? -6.07 -18.203 0.177 1 97.94 67 PHE B C 1
ATOM 1453 O O . PHE B 1 67 ? -7.117 -18.281 0.825 1 97.94 67 PHE B O 1
ATOM 1460 N N . ASP B 1 68 ? -5.375 -19.297 -0.151 1 97.69 68 ASP B N 1
ATOM 1461 C CA . ASP B 1 68 ? -5.75 -20.625 0.326 1 97.69 68 ASP B CA 1
ATOM 1462 C C . ASP B 1 68 ? -5.387 -20.797 1.799 1 97.69 68 ASP B C 1
ATOM 1464 O O . ASP B 1 68 ? -6.066 -21.531 2.525 1 97.69 68 ASP B O 1
ATOM 1468 N N . GLN B 1 69 ? -4.418 -20.109 2.199 1 98.06 69 GLN B N 1
ATOM 1469 C CA . GLN B 1 69 ? -3.85 -20.375 3.52 1 98.06 69 GLN B CA 1
ATOM 1470 C C . GLN B 1 69 ? -4.348 -19.359 4.539 1 98.06 69 GLN B C 1
ATOM 1472 O O . GLN B 1 69 ? -4.418 -19.656 5.734 1 98.06 69 GLN B O 1
ATOM 1477 N N . PHE B 1 70 ? -4.664 -18.141 4.109 1 97.56 70 PHE B N 1
ATOM 1478 C CA . PHE B 1 70 ? -4.961 -17.078 5.051 1 97.56 70 PHE B CA 1
ATOM 1479 C C . PHE B 1 70 ? -6.281 -16.391 4.703 1 97.56 70 PHE B C 1
ATOM 1481 O O . PHE B 1 70 ? -6.68 -16.359 3.537 1 97.56 70 PHE B O 1
ATOM 1488 N N . LYS B 1 71 ? -6.879 -15.758 5.699 1 95.81 71 LYS B N 1
ATOM 1489 C CA . LYS B 1 71 ? -8.141 -15.047 5.508 1 95.81 71 LYS B CA 1
ATOM 1490 C C . LYS B 1 71 ? -7.961 -13.539 5.703 1 95.81 71 LYS B C 1
ATOM 1492 O O . LYS B 1 71 ? -8.602 -12.742 5.016 1 95.81 71 LYS B O 1
ATOM 1497 N N . VAL B 1 72 ? -7.133 -13.234 6.586 1 95.06 72 VAL B N 1
ATOM 1498 C CA . VAL B 1 72 ? -6.941 -11.836 6.949 1 95.06 72 VAL B CA 1
ATOM 1499 C C . VAL B 1 72 ? -6.004 -11.172 5.945 1 95.06 72 VAL B C 1
ATOM 1501 O O . VAL B 1 72 ? -4.934 -11.695 5.637 1 95.06 72 VAL B O 1
ATOM 1504 N N . GLU B 1 73 ? -6.414 -10.047 5.48 1 94.81 73 GLU B N 1
ATOM 1505 C CA . GLU B 1 73 ? -5.703 -9.352 4.414 1 94.81 73 GLU B CA 1
ATOM 1506 C C . GLU B 1 73 ? -4.246 -9.102 4.789 1 94.81 73 GLU B C 1
ATOM 1508 O O . GLU B 1 73 ? -3.344 -9.32 3.979 1 94.81 73 GLU B O 1
ATOM 1513 N N . LYS B 1 74 ? -3.934 -8.719 5.984 1 96.56 74 LYS B N 1
ATOM 1514 C CA . LYS B 1 74 ? -2.562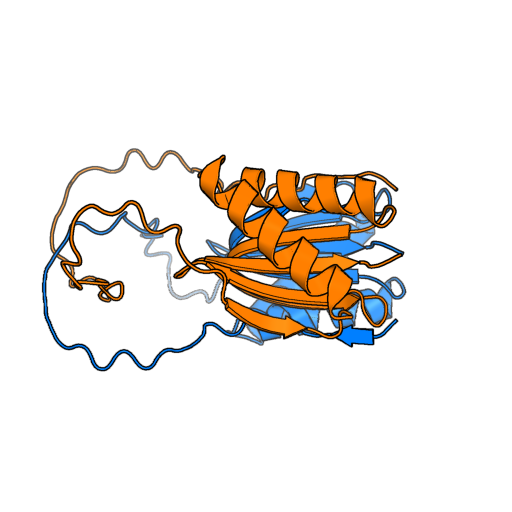 -8.438 6.406 1 96.56 74 LYS B CA 1
ATOM 1515 C C . LYS B 1 74 ? -1.699 -9.695 6.328 1 96.56 74 LYS B C 1
ATOM 1517 O O . LYS B 1 74 ? -0.522 -9.625 5.973 1 96.56 74 LYS B O 1
ATOM 1522 N N . ASP B 1 75 ? -2.248 -10.766 6.66 1 96.75 75 ASP B N 1
ATOM 1523 C CA . ASP B 1 75 ? -1.505 -12.023 6.625 1 96.75 75 ASP B CA 1
ATOM 1524 C C . ASP B 1 75 ? -1.249 -12.469 5.188 1 96.75 75 ASP B C 1
ATOM 1526 O O . ASP B 1 75 ? -0.188 -13.016 4.883 1 96.75 75 ASP B O 1
ATOM 1530 N N . ILE B 1 76 ? -2.217 -12.25 4.375 1 97.94 76 ILE B N 1
ATOM 1531 C CA . ILE B 1 76 ? -2.041 -12.531 2.957 1 97.94 76 ILE B CA 1
ATOM 1532 C C . ILE B 1 76 ? -0.908 -11.68 2.395 1 97.94 76 ILE B C 1
ATOM 1534 O O . ILE B 1 76 ? -0.004 -12.195 1.731 1 97.94 76 ILE B O 1
ATOM 1538 N N . ALA B 1 77 ? -0.957 -10.445 2.723 1 97.44 77 ALA B N 1
ATOM 1539 C CA . ALA B 1 77 ? 0.078 -9.523 2.268 1 97.44 77 ALA B CA 1
ATOM 1540 C C . ALA B 1 77 ? 1.453 -9.945 2.777 1 97.44 77 ALA B C 1
ATOM 1542 O O . ALA B 1 77 ? 2.434 -9.914 2.029 1 97.44 77 ALA B O 1
ATOM 1543 N N . ALA B 1 78 ? 1.492 -10.367 3.99 1 97 78 ALA B N 1
ATOM 1544 C CA . ALA B 1 78 ? 2.76 -10.773 4.594 1 97 78 ALA B CA 1
ATOM 1545 C C . ALA B 1 78 ? 3.344 -11.984 3.877 1 97 78 ALA B C 1
ATOM 1547 O O . ALA B 1 78 ? 4.539 -12.016 3.568 1 97 78 ALA B O 1
ATOM 1548 N N . TYR B 1 79 ? 2.543 -12.898 3.617 1 98 79 TYR B N 1
ATOM 1549 C CA . TYR B 1 79 ? 3.006 -14.117 2.959 1 98 79 TYR B CA 1
ATOM 1550 C C . TYR B 1 79 ? 3.566 -13.805 1.576 1 98 79 TYR B C 1
ATOM 1552 O O . TYR B 1 79 ? 4.668 -14.242 1.235 1 98 79 TYR B O 1
ATOM 1560 N N . ILE B 1 80 ? 2.803 -13.023 0.79 1 98.56 80 ILE B N 1
ATOM 1561 C CA . ILE B 1 80 ? 3.205 -12.711 -0.576 1 98.56 80 ILE B CA 1
ATOM 1562 C C . ILE B 1 80 ? 4.512 -11.922 -0.561 1 98.56 80 ILE B C 1
ATOM 1564 O O . ILE B 1 80 ? 5.441 -12.234 -1.309 1 98.56 80 ILE B O 1
ATOM 1568 N N . LYS B 1 81 ? 4.504 -10.969 0.261 1 96.88 81 LYS B N 1
ATOM 1569 C CA . LYS B 1 81 ? 5.688 -10.117 0.343 1 96.88 81 LYS B CA 1
ATOM 1570 C C . LYS B 1 81 ? 6.922 -10.922 0.742 1 96.88 81 LYS B C 1
ATOM 1572 O O . LYS B 1 81 ? 7.992 -10.766 0.153 1 96.88 81 LYS B O 1
ATOM 1577 N N . LYS B 1 82 ? 6.844 -11.758 1.699 1 97.56 82 LYS B N 1
ATOM 1578 C CA . LYS B 1 82 ? 7.969 -12.555 2.184 1 97.56 82 LYS B CA 1
ATOM 1579 C C . LYS B 1 82 ? 8.438 -13.547 1.123 1 97.56 82 LYS B C 1
ATOM 1581 O O . LYS B 1 82 ? 9.641 -13.734 0.935 1 97.56 82 LYS B O 1
ATOM 1586 N N . GLU B 1 83 ? 7.5 -14.18 0.462 1 98.62 83 GLU B N 1
ATOM 1587 C CA . GLU B 1 83 ? 7.871 -15.086 -0.618 1 98.62 83 GLU B CA 1
ATOM 1588 C C . GLU B 1 83 ? 8.648 -14.359 -1.712 1 98.62 83 GLU B C 1
ATOM 1590 O O . GLU B 1 83 ? 9.648 -14.875 -2.219 1 98.62 83 GLU B O 1
ATOM 1595 N N . PHE B 1 84 ? 8.227 -13.188 -2.027 1 98.25 84 PHE B N 1
ATOM 1596 C CA . PHE B 1 84 ? 8.891 -12.453 -3.1 1 98.25 84 PHE B CA 1
ATOM 1597 C C . PHE B 1 84 ? 10.242 -11.93 -2.637 1 98.25 84 PHE B C 1
ATOM 1599 O O . PHE B 1 84 ? 11.195 -11.891 -3.414 1 98.25 84 PHE B O 1
ATOM 1606 N N . ASP B 1 85 ? 10.266 -11.516 -1.433 1 96.38 85 ASP B N 1
ATOM 1607 C CA . ASP B 1 85 ? 11.578 -11.172 -0.903 1 96.38 85 ASP B CA 1
ATOM 1608 C C . ASP B 1 85 ? 12.539 -12.344 -1.016 1 96.38 85 ASP B C 1
ATOM 1610 O O . ASP B 1 85 ? 13.703 -12.172 -1.381 1 96.38 85 ASP B O 1
ATOM 1614 N N . SER B 1 86 ? 12.078 -13.445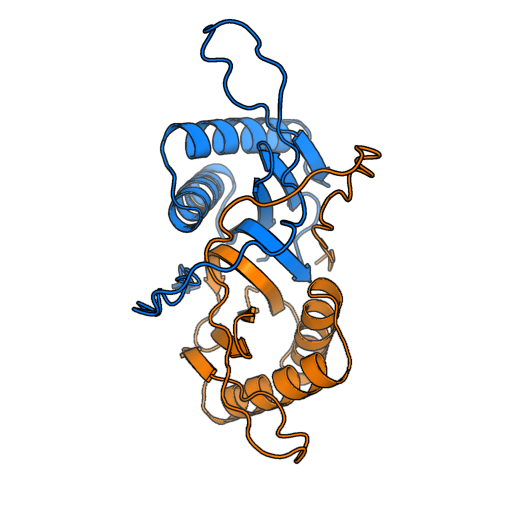 -0.712 1 98 86 SER B N 1
ATOM 1615 C CA . SER B 1 86 ? 12.914 -14.641 -0.698 1 98 86 SER B CA 1
ATOM 1616 C C . SER B 1 86 ? 13.312 -15.055 -2.111 1 98 86 SER B C 1
ATOM 1618 O O . SER B 1 86 ? 14.469 -15.391 -2.363 1 98 86 SER B O 1
ATOM 1620 N N . LYS B 1 87 ? 12.469 -14.953 -3.047 1 98 87 LYS B N 1
ATOM 1621 C CA . LYS B 1 87 ? 12.68 -15.508 -4.383 1 98 87 LYS B CA 1
ATOM 1622 C C . LYS B 1 87 ? 13.32 -14.477 -5.305 1 98 87 LYS B C 1
ATOM 1624 O O . LYS B 1 87 ? 14.086 -14.828 -6.203 1 98 87 LYS B O 1
ATOM 1629 N N . PHE B 1 88 ? 12.969 -13.234 -5.105 1 96.88 88 PHE B N 1
ATOM 1630 C CA . PHE B 1 88 ? 13.367 -12.242 -6.098 1 96.88 88 PHE B CA 1
ATOM 1631 C C . PHE B 1 88 ? 14.164 -11.117 -5.445 1 96.88 88 PHE B C 1
ATOM 1633 O O . PHE B 1 88 ? 14.305 -10.039 -6.027 1 96.88 88 PHE B O 1
ATOM 1640 N N . GLY B 1 89 ? 14.625 -11.281 -4.254 1 95.19 89 GLY B N 1
ATOM 1641 C CA . GLY B 1 89 ? 15.414 -10.266 -3.576 1 95.19 89 GLY B CA 1
ATOM 1642 C C . GLY B 1 89 ? 14.57 -9.289 -2.771 1 95.19 89 GLY B C 1
ATOM 1643 O O . GLY B 1 89 ? 13.383 -9.109 -3.055 1 95.19 89 GLY B O 1
ATOM 1644 N N . ALA B 1 90 ? 15.086 -8.57 -1.891 1 92 90 ALA B N 1
ATOM 1645 C CA . ALA B 1 90 ? 14.398 -7.777 -0.874 1 92 90 ALA B CA 1
ATOM 1646 C C . ALA B 1 90 ? 13.766 -6.535 -1.485 1 92 90 ALA B C 1
ATOM 1648 O O . ALA B 1 90 ? 13.938 -6.262 -2.676 1 92 90 ALA B O 1
ATOM 1649 N N . ALA B 1 91 ? 12.93 -5.816 -0.676 1 91.62 91 ALA B N 1
ATOM 1650 C CA . ALA B 1 91 ? 12.344 -4.496 -0.924 1 91.62 91 ALA B CA 1
ATOM 1651 C C . ALA B 1 91 ? 11.031 -4.613 -1.69 1 91.62 91 ALA B C 1
ATOM 1653 O O . ALA B 1 91 ? 10.727 -3.777 -2.545 1 91.62 91 ALA B O 1
ATOM 1654 N N . TRP B 1 92 ? 10.367 -5.672 -1.479 1 95.62 92 TRP B N 1
ATOM 1655 C CA . TRP B 1 92 ? 9 -5.773 -1.983 1 95.62 92 TRP B CA 1
ATOM 1656 C C . TRP B 1 92 ? 8 -5.223 -0.971 1 95.62 92 TRP B C 1
ATOM 1658 O O . TRP B 1 92 ? 8.273 -5.207 0.233 1 95.62 92 TRP B O 1
ATOM 1668 N N . HIS B 1 93 ? 6.855 -4.773 -1.41 1 94.31 93 HIS B N 1
ATOM 1669 C CA . HIS B 1 93 ? 5.711 -4.285 -0.647 1 94.31 93 HIS B CA 1
ATOM 1670 C C . HIS B 1 93 ? 4.406 -4.875 -1.169 1 94.31 93 HIS B C 1
ATOM 1672 O O . HIS B 1 93 ? 4.227 -5.023 -2.379 1 94.31 93 HIS B O 1
ATOM 1678 N N . CYS B 1 94 ? 3.541 -5.238 -0.266 1 96.5 94 CYS B N 1
ATOM 1679 C CA . CYS B 1 94 ? 2.277 -5.836 -0.682 1 96.5 94 CYS B CA 1
ATOM 1680 C C . CYS B 1 94 ? 1.108 -5.23 0.088 1 96.5 94 CYS B C 1
ATOM 1682 O O . CYS B 1 94 ? 1.159 -5.117 1.314 1 96.5 94 CYS B O 1
ATOM 1684 N N . ILE B 1 95 ? 0.156 -4.781 -0.634 1 96.38 95 ILE B N 1
ATOM 1685 C CA . ILE B 1 95 ? -1.11 -4.277 -0.113 1 96.38 95 ILE B CA 1
ATOM 1686 C C . ILE B 1 95 ? -2.254 -5.18 -0.576 1 96.38 95 ILE B C 1
ATOM 1688 O O . ILE B 1 95 ? -2.346 -5.516 -1.758 1 96.38 95 ILE B O 1
ATOM 1692 N N . VAL B 1 96 ? -3.066 -5.574 0.338 1 96.75 96 VAL B N 1
ATOM 1693 C CA . VAL B 1 96 ? -4.223 -6.418 0.045 1 96.75 96 VAL B CA 1
ATOM 1694 C C . VAL B 1 96 ? -5.48 -5.801 0.656 1 96.75 96 VAL B C 1
ATOM 1696 O O . VAL B 1 96 ? -5.504 -5.473 1.845 1 96.75 96 VAL B O 1
ATOM 1699 N N . GLY B 1 97 ? -6.508 -5.66 -0.21 1 95.88 97 GLY B N 1
ATOM 1700 C CA . GLY B 1 97 ? -7.699 -5.086 0.393 1 95.88 97 GLY B CA 1
ATOM 1701 C C . GLY B 1 97 ? -8.852 -4.938 -0.584 1 95.88 97 GLY B C 1
ATOM 1702 O O . GLY B 1 97 ? -8.656 -5.031 -1.798 1 95.88 97 GLY B O 1
ATOM 1703 N N . ARG B 1 98 ? -9.992 -4.656 0.007 1 93.44 98 ARG B N 1
ATOM 1704 C CA . ARG B 1 98 ? -11.219 -4.527 -0.769 1 93.44 98 ARG B CA 1
ATOM 1705 C C . ARG B 1 98 ? -11.438 -3.084 -1.215 1 93.44 98 ARG B C 1
ATOM 1707 O O . ARG B 1 98 ? -12.164 -2.828 -2.176 1 93.44 98 ARG B O 1
ATOM 1714 N N . ASN B 1 99 ? -10.898 -2.188 -0.45 1 91 99 ASN B N 1
ATOM 1715 C CA . ASN B 1 99 ? -11.07 -0.768 -0.736 1 91 99 ASN B CA 1
ATOM 1716 C C . ASN B 1 99 ? -9.812 0.029 -0.402 1 91 99 ASN B C 1
ATOM 1718 O O . ASN B 1 99 ? -9.5 0.246 0.771 1 91 99 ASN B O 1
ATOM 1722 N N . PHE B 1 100 ? -9.125 0.461 -1.443 1 93.56 100 PHE B N 1
ATOM 1723 C CA . PHE B 1 100 ? -8 1.371 -1.279 1 93.56 100 PHE B CA 1
ATOM 1724 C C . PHE B 1 100 ? -7.59 1.97 -2.619 1 93.56 100 PHE B C 1
ATOM 1726 O O . PHE B 1 100 ? -7.875 1.399 -3.674 1 93.56 100 PHE B O 1
ATOM 1733 N N . GLY B 1 101 ? -7 3.094 -2.574 1 94.12 101 GLY B N 1
ATOM 1734 C CA . GLY B 1 101 ? -6.207 3.703 -3.629 1 94.12 101 GLY B CA 1
ATOM 1735 C C . GLY B 1 101 ? -4.75 3.885 -3.25 1 94.12 101 GLY B C 1
ATOM 1736 O O . GLY B 1 101 ? -4.41 3.928 -2.064 1 94.12 101 GLY B O 1
ATOM 1737 N N . SER B 1 102 ? -3.957 3.955 -4.293 1 94.69 102 SER B N 1
ATOM 1738 C CA . SER B 1 102 ? -2.529 4.02 -4 1 94.69 102 SER B CA 1
ATOM 1739 C C . SER B 1 102 ? -1.792 4.867 -5.031 1 94.69 102 SER B C 1
ATOM 1741 O O . SER B 1 102 ? -2.289 5.082 -6.141 1 94.69 102 SER B O 1
ATOM 1743 N N . TYR B 1 103 ? -0.802 5.395 -4.594 1 93.25 103 TYR B N 1
ATOM 1744 C CA . TYR B 1 103 ? 0.202 5.996 -5.465 1 93.25 103 TYR B CA 1
ATOM 1745 C C . TYR B 1 103 ? 1.608 5.617 -5.02 1 93.25 103 TYR B C 1
ATOM 1747 O O . TYR B 1 103 ? 2.059 6.031 -3.947 1 93.25 103 TYR B O 1
ATOM 1755 N N . VAL B 1 104 ? 2.26 4.75 -5.84 1 94.25 104 VAL B N 1
ATOM 1756 C CA . VAL B 1 104 ? 3.537 4.168 -5.438 1 94.25 104 VAL B CA 1
ATOM 1757 C C . VAL B 1 104 ? 4.559 4.332 -6.559 1 94.25 104 VAL B C 1
ATOM 1759 O O . VAL B 1 104 ? 4.188 4.539 -7.719 1 94.25 104 VAL B O 1
ATOM 1762 N N . THR B 1 105 ? 5.812 4.352 -6.199 1 92.88 105 THR B N 1
ATOM 1763 C CA . THR B 1 105 ? 6.934 4.27 -7.133 1 92.88 105 THR B CA 1
ATOM 1764 C C . THR B 1 105 ? 7.609 2.906 -7.051 1 92.88 105 THR B C 1
ATOM 1766 O O . THR B 1 105 ? 7.945 2.438 -5.961 1 92.88 105 THR B O 1
ATOM 1769 N N . HIS B 1 106 ? 7.742 2.287 -8.242 1 92.69 106 HIS B N 1
ATOM 1770 C CA . HIS B 1 106 ? 8.312 0.944 -8.25 1 92.69 106 HIS B CA 1
ATOM 1771 C C . HIS B 1 106 ? 9.438 0.832 -9.273 1 92.69 106 HIS B C 1
ATOM 1773 O O . HIS B 1 106 ? 9.508 1.622 -10.219 1 92.69 106 HIS B O 1
ATOM 1779 N N . GLU B 1 107 ? 10.352 -0.051 -9.055 1 92 107 GLU B N 1
ATOM 1780 C CA . GLU B 1 107 ? 11.344 -0.421 -10.055 1 92 107 GLU B CA 1
ATOM 1781 C C . GLU B 1 107 ? 10.68 -1.007 -11.297 1 92 107 GLU B C 1
ATOM 1783 O O . GLU B 1 107 ? 9.727 -1.776 -11.195 1 92 107 GLU B O 1
ATOM 1788 N N . THR B 1 108 ? 11.234 -0.702 -12.383 1 90.94 108 THR B N 1
ATOM 1789 C CA . THR B 1 108 ? 10.719 -1.227 -13.648 1 90.94 108 THR B CA 1
ATOM 1790 C C . THR B 1 108 ? 10.688 -2.752 -13.625 1 90.94 108 THR B C 1
ATOM 1792 O O . THR B 1 108 ? 11.602 -3.393 -13.102 1 90.94 108 THR B O 1
ATOM 1795 N N . ARG B 1 109 ? 9.602 -3.342 -14.188 1 93.88 109 ARG B N 1
ATOM 1796 C CA . ARG B 1 109 ? 9.391 -4.773 -14.375 1 93.88 109 ARG B CA 1
ATOM 1797 C C . ARG B 1 109 ? 9.172 -5.477 -13.039 1 93.88 109 ARG B C 1
ATOM 1799 O O . ARG B 1 109 ? 9.375 -6.688 -12.93 1 93.88 109 ARG B O 1
ATOM 1806 N N . ASN B 1 110 ? 8.852 -4.703 -12.031 1 95.81 110 ASN B N 1
ATOM 1807 C CA . ASN B 1 110 ? 8.633 -5.27 -10.711 1 95.81 110 ASN B CA 1
ATOM 1808 C C . ASN B 1 110 ? 7.34 -4.758 -10.086 1 95.81 110 ASN B C 1
ATOM 1810 O O . ASN B 1 110 ? 7.324 -4.355 -8.922 1 95.81 110 ASN B O 1
ATOM 1814 N N . PHE B 1 111 ? 6.305 -4.809 -10.875 1 95.31 111 PHE B N 1
ATOM 1815 C CA . PHE B 1 111 ? 5 -4.328 -10.438 1 95.31 111 PHE B CA 1
ATOM 1816 C C . PHE B 1 111 ? 3.889 -5.246 -10.938 1 95.31 111 PHE B C 1
ATOM 1818 O O . PHE B 1 111 ? 3.859 -5.609 -12.117 1 95.31 111 PHE B O 1
ATOM 1825 N N . ILE B 1 112 ? 2.908 -5.48 -10.023 1 97.19 112 ILE B N 1
ATOM 1826 C CA . ILE B 1 112 ? 1.715 -6.195 -10.461 1 97.19 112 ILE B CA 1
ATOM 1827 C C . ILE B 1 112 ? 0.529 -5.816 -9.578 1 97.19 112 ILE B C 1
ATOM 1829 O O . ILE B 1 112 ? 0.678 -5.652 -8.367 1 97.19 112 ILE B O 1
ATOM 1833 N N . TYR B 1 113 ? -0.592 -5.648 -10.242 1 94.88 113 TYR B N 1
ATOM 1834 C CA . TYR B 1 113 ? -1.889 -5.391 -9.625 1 94.88 113 TYR B CA 1
ATOM 1835 C C . TYR B 1 113 ? -2.91 -6.438 -10.047 1 94.88 113 TYR B C 1
ATOM 1837 O O . TYR B 1 113 ? -3.234 -6.559 -11.234 1 94.88 113 TYR B O 1
ATOM 1845 N N . MET B 1 114 ? -3.451 -7.195 -9.031 1 97.62 114 MET B N 1
ATOM 1846 C CA . MET B 1 114 ? -4.312 -8.336 -9.32 1 97.62 114 MET B CA 1
ATOM 1847 C C . MET B 1 114 ? -5.527 -8.359 -8.398 1 97.62 114 MET B C 1
ATOM 1849 O O . MET B 1 114 ? -5.602 -7.57 -7.453 1 97.62 114 MET B O 1
ATOM 1853 N N . TYR B 1 115 ? -6.438 -9.305 -8.781 1 95.38 115 TYR B N 1
ATOM 1854 C CA . TYR B 1 115 ? -7.625 -9.531 -7.965 1 95.38 115 TYR B CA 1
ATOM 1855 C C . TYR B 1 115 ? -7.852 -11.016 -7.723 1 95.38 115 TYR B C 1
ATOM 1857 O O . TYR B 1 115 ? -7.625 -11.836 -8.609 1 95.3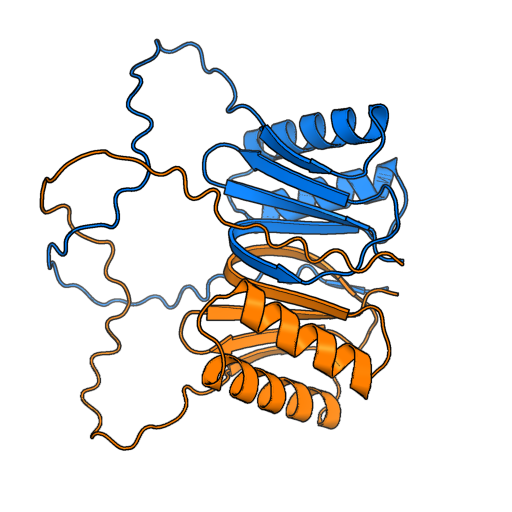8 115 TYR B O 1
ATOM 1865 N N . VAL B 1 116 ? -8.266 -11.305 -6.562 1 96.81 116 VAL B N 1
ATOM 1866 C CA . VAL B 1 116 ? -8.945 -12.555 -6.234 1 96.81 116 VAL B CA 1
ATOM 1867 C C . VAL B 1 116 ? -10.367 -12.266 -5.77 1 96.81 116 VAL B C 1
ATOM 1869 O O . VAL B 1 116 ? -10.578 -11.703 -4.691 1 96.81 116 VAL B O 1
ATOM 1872 N N . LYS B 1 117 ? -11.242 -12.57 -6.637 1 93.94 117 LYS B N 1
ATOM 1873 C CA . LYS B 1 117 ? -12.602 -12.062 -6.461 1 93.94 117 LYS B CA 1
ATOM 1874 C C . LYS B 1 117 ? -12.602 -10.547 -6.305 1 93.94 117 LYS B C 1
ATOM 1876 O O . LYS B 1 117 ? -12.133 -9.82 -7.188 1 93.94 117 LYS B O 1
ATOM 1881 N N . GLN B 1 118 ? -13.148 -10.156 -5.078 1 92.25 118 GLN B N 1
ATOM 1882 C CA . GLN B 1 118 ? -13.273 -8.719 -4.906 1 92.25 118 GLN B CA 1
ATOM 1883 C C . GLN B 1 118 ? -12.109 -8.148 -4.098 1 92.25 118 GLN B C 1
ATOM 1885 O O . GLN B 1 118 ? -12.086 -6.957 -3.791 1 92.25 118 GLN B O 1
ATOM 1890 N N . VAL B 1 119 ? -11.117 -8.938 -3.861 1 95.31 119 VAL B N 1
ATOM 1891 C CA . VAL B 1 119 ? -9.984 -8.484 -3.062 1 95.31 119 VAL B CA 1
ATOM 1892 C C . VAL B 1 119 ? -8.805 -8.148 -3.977 1 95.31 119 VAL B C 1
ATOM 1894 O O . VAL B 1 119 ? -8.344 -9 -4.738 1 95.31 119 VAL B O 1
ATOM 1897 N N . ALA B 1 120 ? -8.32 -6.914 -3.863 1 96.06 120 ALA B N 1
ATOM 1898 C CA . ALA B 1 120 ? -7.191 -6.457 -4.672 1 96.06 120 ALA B CA 1
ATOM 1899 C C . ALA B 1 120 ? -5.863 -6.797 -4.008 1 96.06 120 ALA B C 1
ATOM 1901 O O . ALA B 1 120 ? -5.754 -6.781 -2.779 1 96.06 120 ALA B O 1
ATOM 1902 N N . VAL B 1 121 ? -4.84 -7.059 -4.832 1 97.81 121 VAL B N 1
ATOM 1903 C CA . VAL B 1 121 ? -3.461 -7.281 -4.41 1 97.81 121 VAL B CA 1
ATOM 1904 C C . VAL B 1 121 ? -2.525 -6.371 -5.203 1 97.81 121 VAL B C 1
ATOM 1906 O O . VAL B 1 121 ? -2.461 -6.461 -6.434 1 97.81 121 VAL B O 1
ATOM 1909 N N . LEU B 1 122 ? -1.84 -5.516 -4.516 1 96.69 122 LEU B N 1
ATOM 1910 C CA . LEU B 1 122 ? -0.783 -4.684 -5.078 1 96.69 122 LEU B CA 1
ATOM 1911 C C . LEU B 1 122 ? 0.588 -5.145 -4.598 1 96.69 122 LEU B C 1
ATOM 1913 O O . LEU B 1 122 ? 0.858 -5.152 -3.393 1 96.69 122 LEU B O 1
ATOM 1917 N N . LEU B 1 123 ? 1.386 -5.574 -5.504 1 97.5 123 LEU B N 1
ATOM 1918 C CA . LEU B 1 123 ? 2.73 -6.055 -5.219 1 97.5 123 LEU B CA 1
ATOM 1919 C C . LEU B 1 123 ? 3.764 -5.34 -6.082 1 97.5 123 LEU B C 1
ATOM 1921 O O . LEU B 1 123 ? 3.617 -5.27 -7.305 1 97.5 123 LEU B O 1
ATOM 1925 N N . PHE B 1 124 ? 4.738 -4.762 -5.34 1 95.25 124 PHE B N 1
ATOM 1926 C CA . PHE B 1 124 ? 5.746 -4.035 -6.102 1 95.25 124 PHE B CA 1
ATOM 1927 C C . PHE B 1 124 ? 7.055 -3.953 -5.324 1 95.25 124 PHE B C 1
ATOM 1929 O O . PHE B 1 124 ? 7.07 -4.133 -4.105 1 95.25 124 PHE B O 1
ATOM 1936 N N . LYS B 1 125 ? 8.086 -3.775 -6.105 1 94 125 LYS B N 1
ATOM 1937 C CA . LYS B 1 125 ? 9.414 -3.584 -5.539 1 94 125 LYS B CA 1
ATOM 1938 C C . LYS B 1 125 ? 9.867 -2.131 -5.676 1 94 125 LYS B C 1
ATOM 1940 O O . LYS B 1 125 ? 9.648 -1.502 -6.711 1 94 125 LYS B O 1
ATOM 1945 N N . SER B 1 126 ? 10.258 -1.551 -4.562 1 89.38 126 SER B N 1
ATOM 1946 C CA . SER B 1 126 ? 10.883 -0.232 -4.594 1 89.38 126 SER B CA 1
ATOM 1947 C C . SER B 1 126 ? 12.227 -0.238 -3.867 1 89.38 126 SER B C 1
ATOM 1949 O O . SER B 1 126 ? 12.266 -0.32 -2.637 1 89.38 126 SER B O 1
ATOM 1951 N N . GLY B 1 127 ? 13.391 -0.329 -4.371 1 72.88 127 GLY B N 1
ATOM 1952 C CA . GLY B 1 127 ? 14.711 -0.347 -3.768 1 72.88 127 GLY B CA 1
ATOM 1953 C C . GLY B 1 127 ? 15.836 -0.263 -4.785 1 72.88 127 GLY B C 1
ATOM 1954 O O . GLY B 1 127 ? 15.609 -0.454 -5.984 1 72.88 127 GLY B O 1
#

Radius of gyration: 18.98 Å; Cα contacts (8 Å, |Δi|>4): 477; chains: 2; bounding box: 49×53×40 Å

Nearest PDB structures (foldseek):
  4d07-assembly1_A-2  TM=9.817E-01  e=1.733E-14  Homo sapiens
  7y8w-assembly1_B  TM=9.848E-01  e=2.253E-14  Caenorhabditis elegans
  2pg1-assembly3_C  TM=9.798E-01  e=4.637E-14  Drosophila melanogaster
  2xqq-assembly2_B  TM=9.716E-01  e=7.839E-14  Homo sapiens
  8glv-assembly1_AQ  TM=9.665E-01  e=6.029E-14  Chlamydomonas reinhardtii